Protein AF-F5XHL4-F1 (afdb_monomer_lite)

Fol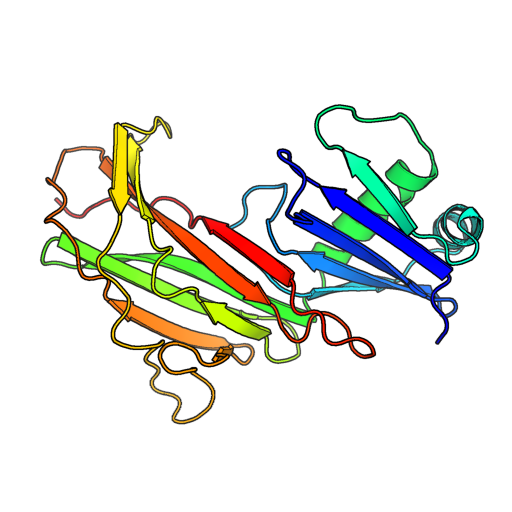dseek 3Di:
DDWLEKEFEAEPPGAATQKMWTADPVQKIKIFGQHDPVQFQKGAIFIDGHDPVLSVQSSVCVHPYHYDHPVDDDPDPNVVSRVVRNVRRVVADAWMWGWAWDADPQQWIKIKIAIAHNFWWKWAWDQQFKKKFKAFLVRHTPDMWGFPGDQFWWDFPDPDFTDTHPGIGIHTHGGMTMDTTHGDRDDQDPRIWMKMKTKTFGFCRDPVDGDGGMHIGIHDTGHHDD

Sequence (226 aa):
MAETGRVRWQSPPPTSIDEELVVYDDGSAYLIVRTARDRSPVIGTWRAGVDDADLAVLAGLMGQQRTVDLRHPELDPVLYAAERIAAAARDSPVATATFYASSLPDGEVALLAVGGGTGPADFQLDPDSVLVHLEQADGTEVGWHPMQRLETGFVSPEPQGLGGVGRPAEITPGAYGAIALAGPAIERGQGISVAVEVTGRLHDALPEQPSDEHFRVRTTAVPLPD

Secondary structure (DSSP, 8-state):
--EEEEEEEEPSSTT---EEEEEETTSEEEEEESS-TT--SEEEEEEEE--HHHHHHHHTTTT-EEEEETTS----HHHHHHHHHHHHHTTSEEEEEEEEEEE-TTS-EEEEEEEEESS-EEEEE-TT--EEEEEETTS-EEEEEEPPPP-S--B-SSSSS---TTS-EEE-TT-EEEEEEP-SPPP--TTEEEEEEEEEEE---BTTB---EEEEEEPPPEEPP-

Structure (mmCIF, N/CA/C/O backbone):
data_AF-F5XHL4-F1
#
_entry.id   AF-F5XHL4-F1
#
loop_
_atom_site.group_PDB
_atom_site.id
_atom_site.type_symbol
_atom_site.label_atom_id
_atom_site.label_alt_id
_atom_site.label_comp_id
_atom_site.label_asym_id
_atom_site.label_entity_id
_atom_site.label_seq_id
_atom_site.pdbx_PDB_ins_code
_atom_site.Cartn_x
_atom_site.Cartn_y
_atom_site.Cartn_z
_atom_site.occupancy
_atom_site.B_iso_or_equiv
_atom_site.auth_seq_id
_atom_site.auth_comp_id
_atom_site.auth_asym_id
_atom_site.auth_atom_id
_atom_site.pdbx_PDB_model_num
ATOM 1 N N . MET A 1 1 ? 4.797 -4.321 -25.360 1.00 82.06 1 MET A N 1
ATOM 2 C CA . MET A 1 1 ? 5.473 -3.913 -24.126 1.00 82.06 1 MET A CA 1
ATOM 3 C C . MET A 1 1 ? 6.148 -5.150 -23.570 1.00 82.06 1 MET A C 1
ATOM 5 O O . MET A 1 1 ? 5.459 -6.136 -23.323 1.00 82.06 1 MET A O 1
ATOM 9 N N . ALA A 1 2 ? 7.475 -5.150 -23.528 1.00 86.69 2 ALA A N 1
ATOM 10 C CA . ALA A 1 2 ? 8.287 -6.243 -23.005 1.00 86.69 2 ALA A CA 1
ATOM 11 C C . ALA A 1 2 ? 8.997 -5.787 -21.728 1.00 86.69 2 ALA A C 1
ATOM 13 O O . ALA A 1 2 ? 9.449 -4.647 -21.645 1.00 86.69 2 ALA A O 1
ATOM 14 N N . GLU A 1 3 ? 9.065 -6.665 -20.726 1.00 89.75 3 GLU A N 1
ATOM 15 C CA . GLU A 1 3 ? 9.773 -6.387 -19.474 1.00 89.75 3 GLU A CA 1
ATOM 16 C C . GLU A 1 3 ? 11.282 -6.286 -19.741 1.00 89.75 3 GLU A C 1
ATOM 18 O O . GLU A 1 3 ? 11.906 -7.214 -20.259 1.00 89.75 3 GLU A O 1
ATOM 23 N N . THR A 1 4 ? 11.857 -5.144 -19.378 1.00 88.00 4 THR A N 1
ATOM 24 C CA . THR A 1 4 ? 13.285 -4.829 -19.505 1.00 88.00 4 THR A CA 1
ATOM 25 C C . THR A 1 4 ? 14.049 -5.230 -18.245 1.00 88.00 4 THR A C 1
ATOM 27 O O . THR A 1 4 ? 15.189 -5.697 -18.324 1.00 88.00 4 THR A O 1
ATOM 30 N N . GLY A 1 5 ? 13.421 -5.092 -17.076 1.00 90.38 5 GLY A N 1
ATOM 31 C CA . GLY A 1 5 ? 14.012 -5.482 -15.803 1.00 90.38 5 GLY A CA 1
ATOM 32 C C . GLY A 1 5 ? 13.038 -5.382 -14.637 1.00 90.38 5 GLY A C 1
ATOM 33 O O . GLY A 1 5 ? 12.041 -4.658 -14.695 1.00 90.38 5 GLY A O 1
ATOM 34 N N . ARG A 1 6 ? 13.366 -6.102 -13.561 1.00 92.38 6 ARG A N 1
ATOM 35 C CA . ARG A 1 6 ? 12.568 -6.157 -12.334 1.00 92.38 6 ARG A CA 1
ATOM 36 C C . ARG A 1 6 ? 13.450 -6.095 -11.103 1.00 92.38 6 ARG A C 1
ATOM 38 O O . ARG A 1 6 ? 14.432 -6.831 -10.992 1.00 92.38 6 ARG A O 1
ATOM 45 N N . VAL A 1 7 ? 13.072 -5.246 -10.156 1.00 93.06 7 VAL A N 1
ATOM 46 C CA . VAL A 1 7 ? 13.742 -5.097 -8.862 1.00 93.06 7 VAL A CA 1
ATOM 47 C C . VAL A 1 7 ? 12.730 -5.335 -7.751 1.00 93.06 7 VAL A C 1
ATOM 49 O O . VAL A 1 7 ? 11.664 -4.731 -7.740 1.00 93.06 7 VAL A O 1
ATOM 52 N N . ARG A 1 8 ? 13.055 -6.228 -6.817 1.00 91.88 8 ARG A N 1
ATOM 53 C CA . ARG A 1 8 ? 12.231 -6.561 -5.652 1.00 91.88 8 ARG A CA 1
ATOM 54 C C . ARG A 1 8 ? 12.958 -6.177 -4.374 1.00 91.88 8 ARG A C 1
ATOM 56 O O . ARG A 1 8 ? 14.089 -6.617 -4.167 1.00 91.88 8 ARG A O 1
ATOM 63 N N . TRP A 1 9 ? 12.304 -5.415 -3.509 1.00 92.12 9 TRP A N 1
ATOM 64 C CA . TRP A 1 9 ? 12.796 -5.102 -2.170 1.00 92.12 9 TRP A CA 1
ATOM 65 C C . TRP A 1 9 ? 12.110 -5.995 -1.146 1.00 92.12 9 TRP A C 1
ATOM 67 O O . TRP A 1 9 ? 10.897 -6.197 -1.201 1.00 92.12 9 TRP A O 1
ATOM 77 N N . GLN A 1 10 ? 12.890 -6.527 -0.211 1.00 89.44 10 GLN A N 1
ATOM 78 C CA . GLN A 1 10 ? 12.408 -7.504 0.753 1.00 89.44 10 GLN A CA 1
ATOM 79 C C . GLN A 1 10 ? 12.909 -7.206 2.169 1.00 89.44 10 GLN A C 1
ATOM 81 O O . GLN A 1 10 ? 14.119 -7.112 2.407 1.00 89.44 10 GLN A O 1
ATOM 86 N N . SER A 1 11 ? 11.969 -7.151 3.118 1.00 83.56 11 SER A N 1
ATOM 87 C CA . SER A 1 11 ? 12.247 -7.221 4.550 1.00 83.56 11 SER A CA 1
ATOM 88 C C . SER A 1 11 ? 12.367 -8.681 5.026 1.00 83.56 11 SER A C 1
ATOM 90 O O . SER A 1 11 ? 11.626 -9.556 4.576 1.00 83.56 11 SER A O 1
ATOM 92 N N . PRO A 1 12 ? 13.278 -8.993 5.959 1.00 70.50 12 PRO A N 1
ATOM 93 C CA . PRO A 1 12 ? 13.406 -10.325 6.550 1.00 70.50 12 PRO A CA 1
ATOM 94 C C . PRO A 1 12 ? 12.477 -10.553 7.760 1.00 70.50 12 PRO A C 1
ATOM 96 O O . PRO A 1 12 ? 12.168 -9.596 8.472 1.00 70.50 12 PRO A O 1
ATOM 99 N N . PRO A 1 13 ? 12.138 -11.822 8.093 1.00 55.19 13 PRO A N 1
ATOM 100 C CA . PRO A 1 13 ? 12.547 -13.064 7.421 1.00 55.19 13 PRO A CA 1
ATOM 101 C C . PRO A 1 13 ? 11.800 -13.312 6.086 1.00 55.19 13 PRO A C 1
ATOM 103 O O . PRO A 1 13 ? 10.691 -12.825 5.891 1.00 55.19 13 PRO A O 1
ATOM 106 N N . PRO A 1 14 ? 12.410 -14.057 5.142 1.00 53.31 14 PRO A N 1
ATOM 107 C CA . PRO A 1 14 ? 12.428 -13.759 3.703 1.00 53.31 14 PRO A CA 1
ATOM 108 C C . PRO A 1 14 ? 11.202 -14.265 2.923 1.00 53.31 14 PRO A C 1
ATOM 110 O O . PRO A 1 14 ? 11.340 -14.883 1.868 1.00 53.31 14 PRO A O 1
ATOM 113 N N . THR A 1 15 ? 9.992 -14.019 3.417 1.00 58.72 15 THR A N 1
ATOM 114 C CA . THR A 1 15 ? 8.774 -14.559 2.781 1.00 58.72 15 THR A CA 1
ATOM 115 C C . THR A 1 15 ? 7.895 -13.524 2.088 1.00 58.72 15 THR A C 1
ATOM 117 O O . THR A 1 15 ? 7.108 -13.914 1.231 1.00 58.72 15 THR A O 1
ATOM 120 N N . SER A 1 16 ? 8.060 -12.230 2.374 1.00 75.25 16 SER A N 1
ATOM 121 C CA . SER A 1 16 ? 7.295 -11.160 1.725 1.00 75.25 16 SER A CA 1
ATOM 122 C C . SER A 1 16 ? 8.188 -10.262 0.874 1.00 75.25 16 SER A C 1
ATOM 124 O O . SER A 1 16 ? 9.309 -9.936 1.266 1.00 75.25 16 SER A O 1
ATOM 126 N N . ILE A 1 17 ? 7.690 -9.879 -0.300 1.00 87.62 17 ILE A N 1
ATOM 127 C CA . ILE A 1 17 ? 8.221 -8.767 -1.087 1.00 87.62 17 ILE A CA 1
ATOM 128 C C . ILE A 1 17 ? 7.501 -7.510 -0.608 1.00 87.62 17 ILE A C 1
ATOM 130 O O . ILE A 1 17 ? 6.275 -7.472 -0.610 1.00 87.62 17 ILE A O 1
ATOM 134 N N . ASP A 1 18 ? 8.251 -6.496 -0.195 1.00 91.50 18 ASP A N 1
ATOM 135 C CA . ASP A 1 18 ? 7.681 -5.244 0.307 1.00 91.50 18 ASP A CA 1
ATOM 136 C C . ASP A 1 18 ? 7.260 -4.352 -0.857 1.00 91.50 18 ASP A C 1
ATOM 138 O O . ASP A 1 18 ? 6.120 -3.897 -0.942 1.00 91.50 18 ASP A O 1
ATOM 142 N N . GLU A 1 19 ? 8.183 -4.151 -1.794 1.00 93.69 19 GLU A N 1
ATOM 143 C CA . GLU A 1 19 ? 7.984 -3.352 -2.995 1.00 93.69 19 GLU A CA 1
ATOM 144 C C . GLU A 1 19 ? 8.579 -4.078 -4.204 1.00 93.69 19 GLU A C 1
ATOM 146 O O . GLU A 1 19 ? 9.562 -4.816 -4.097 1.00 93.69 19 GLU A O 1
ATOM 151 N N . GLU A 1 20 ? 7.997 -3.859 -5.375 1.00 93.56 20 GLU A N 1
ATOM 152 C CA . GLU A 1 20 ? 8.492 -4.382 -6.644 1.00 93.56 20 GLU A CA 1
ATOM 153 C C . GLU A 1 20 ? 8.404 -3.304 -7.720 1.00 93.56 20 GLU A C 1
ATOM 155 O O . GLU A 1 20 ? 7.352 -2.708 -7.918 1.00 93.56 20 GLU A O 1
ATOM 160 N N . LEU A 1 21 ? 9.507 -3.067 -8.421 1.00 94.25 21 LEU A N 1
ATOM 161 C CA . LEU A 1 21 ? 9.574 -2.190 -9.579 1.00 94.25 21 LEU A CA 1
ATOM 162 C C . LEU A 1 21 ? 9.733 -3.048 -10.830 1.00 94.25 21 LEU A C 1
ATOM 164 O O . LEU A 1 21 ? 10.686 -3.824 -10.928 1.00 94.25 21 LEU A O 1
ATOM 168 N N . VAL A 1 22 ? 8.836 -2.867 -11.793 1.00 92.88 22 VAL A N 1
ATOM 169 C CA . VAL A 1 22 ? 8.914 -3.483 -13.121 1.00 92.88 22 VAL A CA 1
ATOM 170 C C . VAL A 1 22 ? 9.075 -2.383 -14.157 1.00 92.88 22 VAL A C 1
ATOM 172 O O . VAL A 1 22 ? 8.336 -1.401 -14.134 1.00 92.88 22 VAL A O 1
ATOM 175 N N . VAL A 1 23 ? 10.056 -2.527 -15.044 1.00 92.75 23 VAL A N 1
ATOM 176 C CA . VAL A 1 23 ? 10.365 -1.545 -16.091 1.00 92.75 23 VAL A CA 1
ATOM 177 C C . VAL A 1 23 ? 10.222 -2.185 -17.460 1.00 92.75 23 VAL A C 1
ATOM 179 O O . VAL A 1 23 ? 10.664 -3.315 -17.669 1.00 92.75 23 VAL A O 1
ATOM 182 N N . TYR A 1 24 ? 9.641 -1.442 -18.395 1.00 91.75 24 TYR A N 1
ATOM 183 C CA . TYR A 1 24 ? 9.312 -1.894 -19.739 1.00 91.75 24 TYR A CA 1
ATOM 184 C C . TYR A 1 24 ? 10.143 -1.199 -20.820 1.00 91.75 24 TYR A C 1
ATOM 186 O O . TYR A 1 24 ? 10.739 -0.142 -20.614 1.00 91.75 24 TYR A O 1
ATOM 194 N N . ASP A 1 25 ? 10.202 -1.826 -21.992 1.00 90.69 25 ASP A N 1
ATOM 195 C CA . ASP A 1 25 ? 10.942 -1.358 -23.171 1.00 90.69 25 ASP A CA 1
ATOM 196 C C . ASP A 1 25 ? 10.397 -0.060 -23.786 1.00 90.69 25 ASP A C 1
ATOM 198 O O . ASP A 1 25 ? 11.117 0.632 -24.503 1.00 90.69 25 ASP A O 1
ATOM 202 N N . ASP A 1 26 ? 9.150 0.294 -23.483 1.00 91.31 26 ASP A N 1
ATOM 203 C CA . ASP A 1 26 ? 8.503 1.532 -23.921 1.00 91.31 26 ASP A CA 1
ATOM 204 C C . ASP A 1 26 ? 8.794 2.742 -23.012 1.00 91.31 26 ASP A C 1
ATOM 206 O O . ASP A 1 26 ? 8.230 3.819 -23.218 1.00 91.31 26 ASP A O 1
ATOM 210 N N . GLY A 1 27 ? 9.666 2.573 -22.011 1.00 92.31 27 GLY A N 1
ATOM 211 C CA . GLY A 1 27 ? 10.032 3.614 -21.052 1.00 92.31 27 GLY A CA 1
ATOM 212 C C . GLY A 1 27 ? 9.023 3.797 -19.919 1.00 92.31 27 GLY A C 1
ATOM 213 O O . GLY A 1 27 ? 9.138 4.753 -19.153 1.00 92.31 27 GLY A O 1
ATOM 214 N N . SER A 1 28 ? 8.029 2.918 -19.780 1.00 93.94 28 SER A N 1
ATOM 215 C CA . SER A 1 28 ? 7.157 2.903 -18.608 1.00 93.94 28 SER A CA 1
ATOM 216 C C . SER A 1 28 ? 7.721 2.040 -17.479 1.00 93.94 28 SER A C 1
ATOM 218 O O . SER A 1 28 ? 8.423 1.053 -17.700 1.00 93.94 28 SER A O 1
ATOM 220 N N . ALA A 1 29 ? 7.401 2.416 -16.243 1.00 94.50 29 ALA A N 1
ATOM 221 C CA . ALA A 1 29 ? 7.690 1.625 -15.059 1.00 94.50 29 ALA A CA 1
ATOM 222 C C . ALA A 1 29 ? 6.499 1.600 -14.108 1.00 94.50 29 ALA A C 1
ATOM 224 O O . ALA A 1 29 ? 5.759 2.581 -14.003 1.00 94.50 29 ALA A O 1
ATOM 225 N N . TYR A 1 30 ? 6.354 0.490 -13.393 1.00 94.75 30 TYR A N 1
ATOM 226 C CA . TYR A 1 30 ? 5.313 0.275 -12.401 1.00 94.75 30 TYR A CA 1
ATOM 227 C C . TYR A 1 30 ? 5.946 -0.101 -11.069 1.00 94.75 30 TYR A C 1
ATOM 229 O O . TYR A 1 30 ? 6.736 -1.042 -10.999 1.00 94.75 30 TYR A O 1
ATOM 237 N N . LEU A 1 31 ? 5.599 0.647 -10.025 1.00 95.44 31 LEU A N 1
ATOM 238 C CA . LEU A 1 31 ? 5.963 0.347 -8.647 1.00 95.44 31 LEU A CA 1
ATOM 239 C C . LEU A 1 31 ? 4.753 -0.266 -7.950 1.00 95.44 31 LEU A C 1
ATOM 241 O O . LEU A 1 31 ? 3.699 0.358 -7.876 1.00 95.44 31 LEU A O 1
ATOM 245 N N . ILE A 1 32 ? 4.933 -1.457 -7.405 1.00 94.50 32 ILE A N 1
ATOM 246 C CA . ILE A 1 32 ? 3.948 -2.188 -6.621 1.00 94.50 32 ILE A CA 1
ATOM 247 C C . ILE A 1 32 ? 4.388 -2.115 -5.167 1.00 94.50 32 ILE A C 1
ATOM 249 O O . ILE A 1 32 ? 5.514 -2.501 -4.849 1.00 94.50 32 ILE A O 1
ATOM 253 N N . VAL A 1 33 ? 3.508 -1.658 -4.285 1.00 94.75 33 VAL A N 1
ATOM 254 C CA . VAL A 1 33 ? 3.759 -1.552 -2.846 1.00 94.75 33 VAL A CA 1
ATOM 255 C C . VAL A 1 33 ? 2.812 -2.486 -2.107 1.00 94.75 33 VAL A C 1
ATOM 257 O O . VAL A 1 33 ? 1.593 -2.347 -2.178 1.00 94.75 33 VAL A O 1
ATOM 260 N N . ARG A 1 34 ? 3.394 -3.446 -1.392 1.00 93.38 34 ARG A N 1
ATOM 261 C CA . ARG A 1 34 ? 2.710 -4.427 -0.534 1.00 93.38 34 ARG A CA 1
ATOM 262 C C . ARG A 1 34 ? 2.987 -4.132 0.942 1.00 93.38 34 ARG A C 1
ATOM 264 O O . ARG A 1 34 ? 2.117 -4.296 1.789 1.00 93.38 34 ARG A O 1
ATOM 271 N N . THR A 1 35 ? 4.185 -3.636 1.227 1.00 93.38 35 THR A N 1
ATOM 272 C CA . THR A 1 35 ? 4.574 -3.056 2.510 1.00 93.38 35 THR A CA 1
ATOM 273 C C . THR A 1 35 ? 5.375 -1.799 2.202 1.00 93.38 35 THR A C 1
ATOM 275 O O . THR A 1 35 ? 6.481 -1.886 1.671 1.00 93.38 35 THR A O 1
ATOM 278 N N . ALA A 1 36 ? 4.829 -0.621 2.495 1.00 91.88 36 ALA A N 1
ATOM 279 C CA . ALA A 1 36 ? 5.513 0.626 2.173 1.00 91.88 36 ALA A CA 1
ATOM 280 C C . ALA A 1 36 ? 6.795 0.779 3.004 1.00 91.88 36 ALA A C 1
ATOM 282 O O . ALA A 1 36 ? 6.758 0.770 4.240 1.00 91.88 36 ALA A O 1
ATOM 283 N N . ARG A 1 37 ? 7.944 0.953 2.339 1.00 90.69 37 ARG A N 1
ATOM 284 C CA . ARG A 1 37 ? 9.245 1.072 3.029 1.00 90.69 37 ARG A CA 1
ATOM 285 C C . ARG A 1 37 ? 9.372 2.354 3.856 1.00 90.69 37 ARG A C 1
ATOM 287 O O . ARG A 1 37 ? 10.148 2.403 4.809 1.00 90.69 37 ARG A O 1
ATOM 294 N N . ASP A 1 38 ? 8.593 3.376 3.518 1.00 90.12 38 ASP A N 1
ATOM 295 C CA . ASP A 1 38 ? 8.471 4.630 4.270 1.00 90.12 38 ASP A CA 1
ATOM 296 C C . ASP A 1 38 ? 7.438 4.564 5.411 1.00 90.12 38 ASP A C 1
ATOM 298 O O . ASP A 1 38 ? 7.251 5.547 6.128 1.00 90.12 38 ASP A O 1
ATOM 302 N N . ARG A 1 39 ? 6.811 3.394 5.618 1.00 89.62 39 ARG A N 1
ATOM 303 C CA . ARG A 1 39 ? 5.747 3.132 6.601 1.00 89.62 39 ARG A CA 1
ATOM 304 C C . ARG A 1 39 ? 4.460 3.924 6.367 1.00 89.62 39 ARG A C 1
ATOM 306 O O . ARG A 1 39 ? 3.646 4.042 7.283 1.00 89.62 39 ARG A O 1
ATOM 313 N N . SER A 1 40 ? 4.261 4.471 5.171 1.00 94.12 40 SER A N 1
ATOM 314 C CA . SER A 1 40 ? 2.962 5.020 4.801 1.00 94.12 40 SER A CA 1
ATOM 315 C C . SER A 1 40 ? 1.901 3.905 4.788 1.00 94.12 40 SER A C 1
ATOM 317 O O . SER A 1 40 ? 2.199 2.757 4.447 1.00 94.12 40 SER A O 1
ATOM 319 N N . PRO A 1 41 ? 0.651 4.196 5.185 1.00 96.38 41 PRO A N 1
ATOM 320 C CA . PRO A 1 41 ? -0.372 3.171 5.339 1.00 96.38 41 PRO A CA 1
ATOM 321 C C . PRO A 1 41 ? -1.058 2.867 4.002 1.00 96.38 41 PRO A C 1
ATOM 323 O O . PRO A 1 41 ? -2.280 2.925 3.900 1.00 96.38 41 PRO A O 1
ATOM 326 N N . VAL A 1 42 ? -0.281 2.609 2.952 1.00 96.25 42 VAL A N 1
ATOM 327 C CA . VAL A 1 42 ? -0.779 2.482 1.580 1.00 96.25 42 VAL A CA 1
ATOM 328 C C . VAL A 1 42 ? -0.234 1.231 0.904 1.00 96.25 42 VAL A C 1
ATOM 330 O O . VAL A 1 42 ? 0.923 0.855 1.091 1.00 96.25 42 VAL A O 1
ATOM 333 N N . ILE A 1 43 ? -1.083 0.603 0.096 1.00 95.44 43 ILE A N 1
ATOM 334 C CA . ILE A 1 43 ? -0.717 -0.484 -0.814 1.00 95.44 43 ILE A CA 1
ATOM 335 C C . ILE A 1 43 ? -1.193 -0.154 -2.229 1.00 95.44 43 ILE A C 1
ATOM 337 O O . ILE A 1 43 ? -2.059 0.706 -2.416 1.00 95.44 43 ILE A O 1
ATOM 341 N N . GLY A 1 44 ? -0.680 -0.886 -3.211 1.00 94.69 44 GLY A N 1
ATOM 342 C CA . GLY A 1 44 ? -1.189 -0.873 -4.579 1.00 94.69 44 GLY A CA 1
ATOM 343 C C . GLY A 1 44 ? -0.110 -0.587 -5.610 1.00 94.69 44 GLY A C 1
ATOM 344 O O . GLY A 1 44 ? 1.034 -1.010 -5.444 1.00 94.69 44 GLY A O 1
ATOM 345 N N . THR A 1 45 ? -0.478 0.130 -6.667 1.00 95.25 45 THR A N 1
ATOM 346 C CA . THR A 1 45 ? 0.367 0.330 -7.848 1.00 95.25 45 THR A CA 1
ATOM 347 C C . THR A 1 45 ? 0.474 1.798 -8.233 1.00 95.25 45 THR A C 1
ATOM 349 O O . THR A 1 45 ? -0.514 2.535 -8.270 1.00 95.25 45 THR A O 1
ATOM 352 N N . TRP A 1 46 ? 1.684 2.192 -8.609 1.00 95.94 46 TRP A N 1
ATOM 353 C CA . TRP A 1 46 ? 2.064 3.502 -9.121 1.00 95.94 46 TRP A CA 1
ATOM 354 C C . TRP A 1 46 ? 2.782 3.364 -10.457 1.00 95.94 46 TRP A C 1
ATOM 356 O O . TRP A 1 46 ? 3.345 2.311 -10.756 1.00 95.94 46 TRP A O 1
ATOM 366 N N . ARG A 1 47 ? 2.802 4.438 -11.248 1.00 95.62 47 ARG A N 1
ATOM 367 C CA . ARG A 1 47 ? 3.455 4.463 -12.561 1.00 95.62 47 ARG A CA 1
ATOM 368 C C . ARG A 1 47 ? 4.450 5.608 -12.667 1.00 95.62 47 ARG A C 1
ATOM 370 O O . ARG A 1 47 ? 4.170 6.709 -12.225 1.00 95.62 47 ARG A O 1
ATOM 377 N N . ALA A 1 48 ? 5.565 5.377 -13.345 1.00 95.94 48 ALA A N 1
ATOM 378 C CA . ALA A 1 48 ? 6.494 6.421 -13.761 1.00 95.94 48 ALA A CA 1
ATOM 379 C C . ALA A 1 48 ? 6.841 6.293 -15.248 1.00 95.94 48 ALA A C 1
ATOM 381 O O . ALA A 1 48 ? 6.709 5.225 -15.851 1.00 95.94 48 ALA A O 1
ATOM 382 N N . GLY A 1 49 ? 7.309 7.400 -15.823 1.00 95.12 49 GLY A N 1
ATOM 383 C CA . GLY A 1 49 ? 8.170 7.357 -17.000 1.00 95.12 49 GLY A CA 1
ATOM 384 C C . GLY A 1 49 ? 9.626 7.185 -16.567 1.00 95.12 49 GLY A C 1
ATOM 385 O O . GLY A 1 49 ? 10.026 7.702 -15.524 1.00 95.12 49 GLY A O 1
ATOM 386 N N . VAL A 1 50 ? 10.405 6.469 -17.367 1.00 93.88 50 VAL A N 1
ATOM 387 C CA . VAL A 1 50 ? 11.832 6.223 -17.156 1.00 93.88 50 VAL A CA 1
ATOM 388 C C . VAL A 1 50 ? 12.613 6.982 -18.219 1.00 93.88 50 VAL A C 1
ATOM 390 O O . VAL A 1 50 ? 12.258 6.941 -19.396 1.00 93.88 50 VAL A O 1
ATOM 393 N N . ASP A 1 51 ? 13.657 7.700 -17.808 1.00 93.00 51 ASP A N 1
ATOM 394 C CA . ASP A 1 51 ? 14.546 8.368 -18.756 1.00 93.00 51 ASP A CA 1
ATOM 395 C C . ASP A 1 51 ? 15.492 7.367 -19.448 1.00 93.00 51 ASP A C 1
ATOM 397 O O . ASP A 1 51 ? 15.721 6.256 -18.967 1.00 93.00 51 ASP A O 1
ATOM 401 N N . ASP A 1 52 ? 16.062 7.757 -20.591 1.00 90.12 52 ASP A N 1
ATOM 402 C CA . ASP A 1 52 ? 16.924 6.872 -21.388 1.00 90.12 52 ASP A CA 1
ATOM 403 C C . ASP A 1 52 ? 18.161 6.377 -20.612 1.00 90.12 52 ASP A C 1
ATOM 405 O O . ASP A 1 52 ? 18.677 5.290 -20.886 1.00 90.12 52 ASP A O 1
ATOM 409 N N . ALA A 1 53 ? 18.656 7.164 -19.649 1.00 89.88 53 ALA A N 1
ATOM 410 C CA . ALA A 1 53 ? 19.846 6.825 -18.878 1.00 89.88 53 ALA A CA 1
ATOM 411 C C . ALA A 1 53 ? 19.552 5.714 -17.861 1.00 89.88 53 ALA A C 1
ATOM 413 O O . ALA A 1 53 ? 20.283 4.722 -17.805 1.00 89.88 53 ALA A O 1
ATOM 414 N N . ASP A 1 54 ? 18.470 5.846 -17.096 1.00 90.75 54 ASP A N 1
ATOM 415 C CA . ASP A 1 54 ? 18.015 4.832 -16.150 1.00 90.75 54 ASP A CA 1
ATOM 416 C C . ASP A 1 54 ? 17.519 3.576 -16.880 1.00 90.75 54 ASP A C 1
ATOM 418 O O . ASP A 1 54 ? 17.804 2.456 -16.446 1.00 90.75 54 ASP A O 1
ATOM 422 N N . LEU A 1 55 ? 16.847 3.739 -18.027 1.00 88.75 55 LEU A N 1
ATOM 423 C CA . LEU A 1 55 ? 16.412 2.617 -18.856 1.00 88.75 55 LEU A CA 1
ATOM 424 C C . LEU A 1 55 ? 17.612 1.803 -19.356 1.00 88.75 55 LEU A C 1
ATOM 426 O O . LEU A 1 55 ? 17.575 0.577 -19.301 1.00 88.75 55 LEU A O 1
ATOM 430 N N . ALA A 1 56 ? 18.701 2.453 -19.780 1.00 87.56 56 ALA A N 1
ATOM 431 C CA . ALA A 1 56 ? 19.921 1.763 -20.197 1.00 87.56 56 ALA A CA 1
ATOM 432 C C . ALA A 1 56 ? 20.597 0.999 -19.043 1.00 87.56 56 ALA A C 1
ATOM 434 O O . ALA A 1 56 ? 21.095 -0.110 -19.251 1.00 87.56 56 ALA A O 1
ATOM 435 N N . VAL A 1 57 ? 20.596 1.559 -17.826 1.00 88.62 57 VAL A N 1
ATOM 436 C CA . VAL A 1 57 ? 21.116 0.880 -16.625 1.00 88.62 57 VAL A CA 1
ATOM 437 C C . VAL A 1 57 ? 20.289 -0.368 -16.313 1.00 88.62 57 VAL A C 1
ATOM 439 O O . VAL A 1 57 ? 20.852 -1.441 -16.093 1.00 88.62 57 VAL A O 1
ATOM 442 N N . LEU A 1 58 ? 18.959 -0.251 -16.333 1.00 84.38 58 LEU A N 1
ATOM 443 C CA . LEU A 1 58 ? 18.052 -1.354 -16.010 1.00 84.38 58 LEU A CA 1
ATOM 444 C C . LEU A 1 58 ? 17.941 -2.395 -17.125 1.00 84.38 58 LEU A C 1
ATOM 446 O O . LEU A 1 58 ? 17.790 -3.576 -16.825 1.00 84.38 58 LEU A O 1
ATOM 450 N N . ALA A 1 59 ? 18.120 -2.012 -18.390 1.00 80.50 59 ALA A N 1
ATOM 451 C CA . ALA A 1 59 ? 18.258 -2.946 -19.508 1.00 80.50 59 ALA A CA 1
ATOM 452 C C . ALA A 1 59 ? 19.468 -3.876 -19.358 1.00 80.50 59 ALA A C 1
ATOM 454 O O . ALA A 1 59 ? 19.465 -4.980 -19.905 1.00 80.50 59 ALA A O 1
ATOM 455 N N . GLY A 1 60 ? 20.467 -3.485 -18.557 1.00 78.94 60 GLY A N 1
ATOM 456 C CA . GLY A 1 60 ? 21.557 -4.363 -18.137 1.00 78.94 60 GLY A CA 1
ATOM 457 C C . GLY A 1 60 ? 21.094 -5.611 -17.374 1.00 78.94 60 GLY A C 1
ATOM 458 O O . GLY A 1 60 ? 21.828 -6.596 -17.343 1.00 78.94 60 GLY A O 1
ATOM 459 N N . LEU A 1 61 ? 19.876 -5.614 -16.814 1.00 81.06 61 LEU A N 1
ATOM 460 C CA . LEU A 1 61 ? 19.261 -6.808 -16.231 1.00 81.06 61 LEU A CA 1
ATOM 461 C C . LEU A 1 61 ? 18.796 -7.807 -17.299 1.00 81.06 61 LEU A C 1
ATOM 463 O O . LEU A 1 61 ? 18.613 -8.971 -16.974 1.00 81.06 61 LEU A O 1
ATOM 467 N N . MET A 1 62 ? 18.624 -7.408 -18.564 1.00 76.75 62 MET A N 1
ATOM 468 C CA . MET A 1 62 ? 18.209 -8.292 -19.665 1.00 76.75 62 MET A CA 1
ATOM 469 C C . MET A 1 62 ? 16.946 -9.124 -19.350 1.00 76.75 62 MET A C 1
ATOM 471 O O . MET A 1 62 ? 16.892 -10.317 -19.655 1.00 76.75 62 MET A O 1
ATOM 475 N N . GLY A 1 63 ? 15.950 -8.521 -18.692 1.00 71.31 63 GLY A N 1
ATOM 476 C CA . GLY A 1 63 ? 14.741 -9.219 -18.235 1.00 71.31 63 GLY A CA 1
ATOM 477 C C . GLY A 1 63 ? 14.947 -10.129 -17.015 1.00 71.31 63 GLY A C 1
ATOM 478 O O . GLY A 1 63 ? 14.075 -10.930 -16.689 1.00 71.31 63 GLY A O 1
ATOM 479 N N . GLN A 1 64 ? 16.096 -10.049 -16.337 1.00 80.06 64 GLN A N 1
ATOM 480 C CA . GLN A 1 64 ? 16.331 -10.741 -15.071 1.00 80.06 64 GLN A CA 1
ATOM 481 C C . GLN A 1 64 ? 15.704 -9.988 -13.894 1.00 80.06 64 GLN A C 1
ATOM 483 O O . GLN A 1 64 ? 15.624 -8.757 -13.866 1.00 80.06 64 GLN A O 1
ATOM 488 N N . GLN A 1 65 ? 15.322 -10.760 -12.878 1.00 85.88 65 GLN A N 1
ATOM 489 C CA . GLN A 1 65 ? 14.875 -10.253 -11.588 1.00 85.88 65 GLN A CA 1
ATOM 490 C C . GLN A 1 65 ? 16.068 -10.058 -10.650 1.00 85.88 65 GLN A C 1
ATOM 492 O O . GLN A 1 65 ? 16.832 -10.993 -10.399 1.00 85.88 65 GLN A O 1
ATOM 497 N N . ARG A 1 66 ? 16.162 -8.876 -10.039 1.00 88.38 66 ARG A N 1
ATOM 498 C CA . ARG A 1 66 ? 17.053 -8.603 -8.909 1.00 88.38 66 ARG A CA 1
ATOM 499 C C . ARG A 1 66 ? 16.258 -8.523 -7.611 1.00 88.38 66 ARG A C 1
ATOM 501 O O . ARG A 1 66 ? 15.240 -7.845 -7.555 1.00 88.38 66 ARG A O 1
ATOM 508 N N . THR A 1 67 ? 16.733 -9.190 -6.561 1.00 88.75 67 THR A N 1
ATOM 509 C CA . THR A 1 67 ? 16.135 -9.117 -5.215 1.00 88.75 67 THR A CA 1
ATOM 510 C C . THR A 1 67 ? 17.121 -8.465 -4.254 1.00 88.75 67 THR A C 1
ATOM 512 O O . THR A 1 67 ? 18.297 -8.822 -4.253 1.00 88.75 67 THR A O 1
ATOM 515 N N . VAL A 1 68 ? 16.649 -7.504 -3.467 1.00 87.75 68 VAL A N 1
ATOM 516 C CA . VAL A 1 68 ? 17.441 -6.687 -2.542 1.00 87.75 68 VAL A CA 1
ATOM 517 C C . VAL A 1 68 ? 17.014 -7.008 -1.108 1.00 87.75 68 VAL A C 1
ATOM 519 O O . VAL A 1 68 ? 15.863 -6.767 -0.743 1.00 87.75 68 VAL A O 1
ATOM 522 N N . ASP A 1 69 ? 17.938 -7.533 -0.292 1.00 86.12 69 ASP A N 1
ATOM 523 C CA . ASP A 1 69 ? 17.743 -7.671 1.163 1.00 86.12 69 ASP A CA 1
ATOM 524 C C . ASP A 1 69 ? 17.982 -6.308 1.823 1.00 86.12 69 ASP A C 1
ATOM 526 O O . ASP A 1 69 ? 19.107 -5.802 1.846 1.00 86.12 69 ASP A O 1
ATOM 530 N N . LEU A 1 70 ? 16.928 -5.721 2.394 1.00 83.06 70 LEU A N 1
ATOM 531 C CA . LEU A 1 70 ? 16.982 -4.390 3.003 1.00 83.06 70 LEU A CA 1
ATOM 532 C C . LEU A 1 70 ? 17.914 -4.295 4.229 1.00 83.06 70 LEU A C 1
ATOM 534 O O . LEU A 1 70 ? 18.267 -3.188 4.631 1.00 83.06 70 LEU A O 1
ATOM 538 N N . ARG A 1 71 ? 18.366 -5.414 4.818 1.00 79.62 71 ARG A N 1
ATOM 539 C CA . ARG A 1 71 ? 19.393 -5.393 5.884 1.00 79.62 71 ARG A CA 1
ATOM 540 C C . ARG A 1 71 ? 20.812 -5.190 5.369 1.00 79.62 71 ARG A C 1
ATOM 542 O O . ARG A 1 71 ? 21.684 -4.806 6.147 1.00 79.62 71 ARG A O 1
ATOM 549 N N . HIS A 1 72 ? 21.059 -5.500 4.103 1.00 77.00 72 HIS A N 1
ATOM 550 C CA . HIS A 1 72 ? 22.392 -5.500 3.512 1.00 77.00 72 HIS A CA 1
ATOM 551 C C . HIS A 1 72 ? 22.387 -4.624 2.255 1.00 77.00 72 HIS A C 1
ATOM 553 O O . HIS A 1 72 ? 22.481 -5.149 1.147 1.00 77.00 72 HIS A O 1
ATOM 559 N N . PRO A 1 73 ? 22.244 -3.292 2.400 1.00 68.50 73 PRO A N 1
ATOM 560 C CA . PRO A 1 73 ? 22.192 -2.401 1.252 1.00 68.50 73 PRO A CA 1
ATOM 561 C C . PRO A 1 73 ? 23.521 -2.446 0.489 1.00 68.50 73 PRO A C 1
ATOM 563 O O . PRO A 1 73 ? 24.582 -2.120 1.026 1.00 68.50 73 PRO A O 1
ATOM 566 N N . GLU A 1 74 ? 23.457 -2.855 -0.774 1.00 73.50 74 GLU A N 1
ATOM 567 C CA . GLU A 1 74 ? 24.595 -2.856 -1.689 1.00 73.50 74 GLU A CA 1
ATOM 568 C C . GLU A 1 74 ? 24.687 -1.511 -2.418 1.00 73.50 74 GLU A C 1
ATOM 570 O O . GLU A 1 74 ? 23.680 -0.947 -2.848 1.00 73.50 74 GLU A O 1
ATOM 575 N N . LEU A 1 75 ? 25.905 -0.996 -2.597 1.00 73.12 75 LEU A N 1
ATOM 576 C CA . LEU A 1 75 ? 26.139 0.141 -3.487 1.00 73.12 75 LEU A CA 1
ATOM 577 C C . LEU A 1 75 ? 26.129 -0.357 -4.931 1.00 73.12 75 LEU A C 1
ATOM 579 O O . LEU A 1 75 ? 27.149 -0.822 -5.438 1.00 73.12 75 LEU A O 1
ATOM 583 N N . ASP A 1 76 ? 24.971 -0.255 -5.578 1.00 82.88 76 ASP A N 1
ATOM 584 C CA . ASP A 1 76 ? 24.775 -0.717 -6.947 1.00 82.88 76 ASP A CA 1
ATOM 585 C C . ASP A 1 76 ? 24.095 0.355 -7.824 1.00 82.88 76 ASP A C 1
ATOM 587 O O . ASP A 1 76 ? 23.036 0.867 -7.444 1.00 82.88 76 ASP A O 1
ATOM 591 N N . PRO A 1 77 ? 24.653 0.696 -9.003 1.00 84.38 77 PRO A N 1
ATOM 592 C CA . PRO A 1 77 ? 24.025 1.622 -9.948 1.00 84.38 77 PRO A CA 1
ATOM 593 C C . PRO A 1 77 ? 22.591 1.242 -10.351 1.00 84.38 77 PRO A C 1
ATOM 595 O O . PRO A 1 77 ? 21.750 2.127 -10.496 1.00 84.38 77 PRO A O 1
ATOM 598 N N . VAL A 1 78 ? 22.294 -0.057 -10.484 1.00 88.00 78 VAL A N 1
ATOM 599 C CA . VAL A 1 78 ? 20.946 -0.584 -10.761 1.00 88.00 78 VAL A CA 1
ATOM 600 C C . VAL A 1 78 ? 19.998 -0.232 -9.625 1.00 88.00 78 VAL A C 1
ATOM 602 O O . VAL A 1 78 ? 18.880 0.214 -9.874 1.00 88.00 78 VAL A O 1
ATOM 605 N N . LEU A 1 79 ? 20.444 -0.396 -8.376 1.00 88.38 79 LEU A N 1
ATOM 606 C CA . LEU A 1 79 ? 19.628 -0.070 -7.211 1.00 88.38 79 LEU A CA 1
ATOM 607 C C . LEU A 1 79 ? 19.390 1.438 -7.114 1.00 88.38 79 LEU A C 1
ATOM 609 O O . LEU A 1 79 ? 18.268 1.858 -6.868 1.00 88.38 79 LEU A O 1
ATOM 613 N N . TYR A 1 80 ? 20.410 2.257 -7.374 1.00 90.19 80 TYR A N 1
ATOM 614 C CA . TYR A 1 80 ? 20.257 3.712 -7.362 1.00 90.19 80 TYR A CA 1
ATOM 615 C C . TYR A 1 80 ? 19.239 4.205 -8.404 1.00 90.19 80 TYR A C 1
ATOM 617 O O . TYR A 1 80 ? 18.387 5.035 -8.083 1.00 90.19 80 TYR A O 1
ATOM 625 N N . ALA A 1 81 ? 19.295 3.672 -9.630 1.00 92.56 81 ALA A N 1
ATOM 626 C CA . ALA A 1 81 ? 18.310 3.968 -10.670 1.00 92.56 81 ALA A CA 1
ATOM 627 C C . ALA A 1 81 ? 16.903 3.495 -10.260 1.00 92.56 81 ALA A C 1
ATOM 629 O O . ALA A 1 81 ? 15.945 4.262 -10.332 1.00 92.56 81 ALA A O 1
ATOM 630 N N . ALA A 1 82 ? 16.783 2.266 -9.748 1.00 93.44 82 ALA A N 1
ATOM 631 C CA . ALA A 1 82 ? 15.508 1.715 -9.295 1.00 93.44 82 ALA A CA 1
ATOM 632 C C . ALA A 1 82 ? 14.872 2.542 -8.164 1.00 93.44 82 ALA A C 1
ATOM 634 O O . ALA A 1 82 ? 13.677 2.816 -8.211 1.00 93.44 82 ALA A O 1
ATOM 635 N N . GLU A 1 83 ? 15.655 2.995 -7.180 1.00 93.38 83 GLU A N 1
ATOM 636 C CA . GLU A 1 83 ? 15.166 3.859 -6.096 1.00 93.38 83 GLU A CA 1
ATOM 637 C C . GLU A 1 83 ? 14.676 5.216 -6.612 1.00 93.38 83 GLU A C 1
ATOM 639 O O . GLU A 1 83 ? 13.640 5.711 -6.170 1.00 93.38 83 GLU A O 1
ATOM 644 N N . ARG A 1 84 ? 15.387 5.811 -7.578 1.00 93.75 84 ARG A N 1
ATOM 645 C CA . ARG A 1 84 ? 14.976 7.063 -8.231 1.00 93.75 84 ARG A CA 1
ATOM 646 C C . ARG A 1 84 ? 13.635 6.920 -8.945 1.00 93.75 84 ARG A C 1
ATOM 648 O O . ARG A 1 84 ? 12.751 7.750 -8.744 1.00 93.75 84 ARG A O 1
ATOM 655 N N . ILE A 1 85 ? 13.480 5.872 -9.753 1.00 95.38 85 ILE A N 1
ATOM 656 C CA . ILE A 1 85 ? 12.233 5.607 -10.480 1.00 95.38 85 ILE A CA 1
ATOM 657 C C . ILE A 1 85 ? 11.106 5.298 -9.496 1.00 95.38 85 ILE A C 1
ATOM 659 O O . ILE A 1 85 ? 10.012 5.833 -9.645 1.00 95.38 85 ILE A O 1
ATOM 663 N N . ALA A 1 86 ? 11.362 4.480 -8.471 1.00 94.94 86 ALA A N 1
ATOM 664 C CA . ALA A 1 86 ? 10.375 4.170 -7.442 1.00 94.94 86 ALA A CA 1
ATOM 665 C C . ALA A 1 86 ? 9.916 5.439 -6.706 1.00 94.94 86 ALA A C 1
ATOM 667 O O . ALA A 1 86 ? 8.721 5.634 -6.504 1.00 94.94 86 ALA A O 1
ATOM 668 N N . ALA A 1 87 ? 10.840 6.338 -6.355 1.00 94.75 87 ALA A N 1
ATOM 669 C CA . ALA A 1 87 ? 10.497 7.626 -5.761 1.00 94.75 87 ALA A CA 1
ATOM 670 C C . ALA A 1 87 ? 9.628 8.479 -6.697 1.00 94.75 87 ALA A C 1
ATOM 672 O O . ALA A 1 87 ? 8.611 8.998 -6.251 1.00 94.75 87 ALA A O 1
ATOM 673 N N . ALA A 1 88 ? 9.976 8.566 -7.985 1.00 94.81 88 ALA A N 1
ATOM 674 C CA . ALA A 1 88 ? 9.191 9.306 -8.974 1.00 94.81 88 ALA A CA 1
ATOM 675 C C . ALA A 1 88 ? 7.802 8.688 -9.221 1.00 94.81 88 ALA A C 1
ATOM 677 O O . ALA A 1 88 ? 6.826 9.409 -9.413 1.00 94.81 88 ALA A O 1
ATOM 678 N N . ALA A 1 89 ? 7.688 7.357 -9.191 1.00 95.50 89 ALA A N 1
ATOM 679 C CA . ALA A 1 89 ? 6.418 6.664 -9.389 1.00 95.50 89 ALA A CA 1
ATOM 680 C C . ALA A 1 89 ? 5.390 7.048 -8.321 1.00 95.50 89 ALA A C 1
ATOM 682 O O . ALA A 1 89 ? 4.212 7.194 -8.644 1.00 95.50 89 ALA A O 1
ATOM 683 N N . ARG A 1 90 ? 5.821 7.279 -7.070 1.00 94.44 90 ARG A N 1
ATOM 684 C CA . ARG A 1 90 ? 4.924 7.609 -5.947 1.00 94.44 90 ARG A CA 1
ATOM 685 C C . ARG A 1 90 ? 4.039 8.842 -6.193 1.00 94.44 90 ARG A C 1
ATOM 687 O O . ARG A 1 90 ? 2.963 8.922 -5.606 1.00 94.44 90 ARG A O 1
ATOM 694 N N . ASP A 1 91 ? 4.418 9.730 -7.112 1.00 94.81 91 ASP A N 1
ATOM 695 C CA . ASP A 1 91 ? 3.632 10.912 -7.496 1.00 94.81 91 ASP A CA 1
ATOM 696 C C . ASP A 1 91 ? 2.486 10.612 -8.486 1.00 94.81 91 ASP A C 1
ATOM 698 O O . ASP A 1 91 ? 1.709 11.498 -8.841 1.00 94.81 91 ASP A O 1
ATOM 702 N N . SER A 1 92 ? 2.375 9.377 -8.977 1.00 96.38 92 SER A N 1
ATOM 703 C CA . SER A 1 92 ? 1.429 8.976 -10.027 1.00 96.38 92 SER A CA 1
ATOM 704 C C . SER A 1 92 ? 0.735 7.648 -9.683 1.00 96.38 92 SER A C 1
ATOM 706 O O . SER A 1 92 ? 1.045 6.602 -10.265 1.00 96.38 92 SER A O 1
ATOM 708 N N . PRO A 1 93 ? -0.209 7.665 -8.719 1.00 95.25 93 PRO A N 1
ATOM 709 C CA . PRO A 1 93 ? -0.951 6.475 -8.306 1.00 95.25 93 PRO A CA 1
ATOM 710 C C . PRO A 1 93 ? -1.845 5.941 -9.433 1.00 95.25 93 PRO A C 1
ATOM 712 O O . PRO A 1 93 ? -2.592 6.686 -10.073 1.00 95.25 93 PRO A O 1
ATOM 715 N N . VAL A 1 94 ? -1.795 4.627 -9.655 1.00 94.31 94 VAL A N 1
ATOM 716 C CA . VAL A 1 94 ? -2.640 3.917 -10.627 1.00 94.31 94 VAL A CA 1
ATOM 717 C C . VAL A 1 94 ? -3.837 3.301 -9.921 1.00 94.31 94 VAL A C 1
ATOM 719 O O . VAL A 1 94 ? -4.962 3.640 -10.261 1.00 94.31 94 VAL A O 1
ATOM 722 N N . ALA A 1 95 ? -3.595 2.455 -8.927 1.00 93.38 95 ALA A N 1
ATOM 723 C CA . ALA A 1 95 ? -4.620 1.726 -8.190 1.00 93.38 95 ALA A CA 1
ATOM 724 C C . ALA A 1 95 ? -4.117 1.525 -6.763 1.00 93.38 95 ALA A C 1
ATOM 726 O O . ALA A 1 95 ? -3.252 0.683 -6.530 1.00 93.38 95 ALA A O 1
ATOM 727 N N . THR A 1 96 ? -4.582 2.341 -5.820 1.00 95.19 96 THR A N 1
ATOM 728 C CA . THR A 1 96 ? -4.044 2.355 -4.450 1.00 95.19 96 THR A CA 1
ATOM 729 C C . THR A 1 96 ? -5.145 2.258 -3.410 1.00 95.19 96 THR A C 1
ATOM 731 O O . THR A 1 96 ? -6.209 2.844 -3.600 1.00 95.19 96 THR A O 1
ATOM 734 N N . ALA A 1 97 ? -4.861 1.611 -2.283 1.00 94.69 97 ALA A N 1
ATOM 735 C CA . ALA A 1 97 ? -5.711 1.640 -1.099 1.00 94.69 97 ALA A CA 1
ATOM 736 C C . ALA A 1 97 ? -4.924 2.204 0.088 1.00 94.69 97 ALA A C 1
ATOM 738 O O . ALA A 1 97 ? -3.893 1.649 0.475 1.00 94.69 97 ALA A O 1
ATOM 739 N N . THR A 1 98 ? -5.415 3.304 0.660 1.00 97.19 98 THR A N 1
ATOM 740 C CA . THR A 1 98 ? -4.854 3.917 1.871 1.00 97.19 98 THR A CA 1
ATOM 741 C C . THR A 1 98 ? -5.705 3.552 3.076 1.00 97.19 98 THR A C 1
ATOM 743 O O . THR A 1 98 ? -6.927 3.706 3.048 1.00 97.19 98 THR A O 1
ATOM 746 N N . PHE A 1 99 ? -5.059 3.099 4.143 1.00 96.75 99 PHE A N 1
ATOM 747 C CA . PHE A 1 99 ? -5.703 2.617 5.354 1.00 96.75 99 PHE A CA 1
ATOM 748 C C . PHE A 1 99 ? -5.620 3.647 6.478 1.00 96.75 99 PHE A C 1
ATOM 750 O O . PHE A 1 99 ? -4.576 4.251 6.733 1.00 96.75 99 PHE A O 1
ATOM 757 N N . TYR A 1 100 ? -6.720 3.799 7.203 1.00 96.06 100 TYR A N 1
ATOM 758 C CA . TYR A 1 100 ? -6.836 4.688 8.349 1.00 96.06 100 TYR A CA 1
ATOM 759 C C . TYR A 1 100 ? -7.460 3.942 9.519 1.00 96.06 100 TYR A C 1
ATOM 761 O O . TYR A 1 100 ? -8.383 3.148 9.341 1.00 96.06 100 TYR A O 1
ATOM 769 N N . ALA A 1 101 ? -6.975 4.229 10.722 1.00 93.81 101 ALA A N 1
ATOM 770 C CA . ALA A 1 101 ? -7.649 3.839 11.946 1.00 93.81 101 ALA A CA 1
ATOM 771 C C . ALA A 1 101 ? -8.532 4.989 12.426 1.00 93.81 101 ALA A C 1
ATOM 773 O O . ALA A 1 101 ? -8.213 6.165 12.234 1.00 93.81 101 ALA A O 1
ATOM 774 N N . SER A 1 102 ? -9.632 4.648 13.080 1.00 89.25 102 SER A N 1
ATOM 775 C CA . SER A 1 102 ? -10.448 5.597 13.822 1.00 89.25 102 SER A CA 1
ATOM 776 C C . SER A 1 102 ? -10.875 4.973 15.138 1.00 89.25 102 SER A C 1
ATOM 778 O O . SER A 1 102 ? -11.127 3.773 15.213 1.00 89.25 102 SER A O 1
ATOM 780 N N . SER A 1 103 ? -10.942 5.790 16.178 1.00 83.62 103 SER A N 1
ATOM 781 C CA . SER A 1 103 ? -11.497 5.428 17.472 1.00 83.62 103 SER A CA 1
ATOM 782 C C . SER A 1 103 ? -12.974 5.823 17.521 1.00 83.62 103 SER A C 1
ATOM 784 O O . SER A 1 103 ? -13.355 6.935 17.149 1.00 83.62 103 SER A O 1
ATOM 786 N N . LEU A 1 104 ? -13.820 4.893 17.953 1.00 80.50 104 LEU A N 1
ATOM 787 C CA . LEU A 1 104 ? -15.259 5.086 18.083 1.00 80.50 104 LEU A CA 1
ATOM 788 C C . LEU A 1 104 ? -15.624 5.529 19.516 1.00 80.50 104 LEU A C 1
ATOM 790 O O . LEU A 1 104 ? -14.849 5.310 20.453 1.00 80.50 104 LEU A O 1
ATOM 794 N N . PRO A 1 105 ? -16.785 6.185 19.724 1.00 73.62 105 PRO A N 1
ATOM 795 C CA . PRO A 1 105 ? -17.149 6.785 21.017 1.00 73.62 105 PRO A CA 1
ATOM 796 C C . PRO A 1 105 ? -17.232 5.812 22.202 1.00 73.62 105 PRO A C 1
ATOM 798 O O . PRO A 1 105 ? -17.080 6.220 23.353 1.00 73.62 105 PRO A O 1
ATOM 801 N N . ASP A 1 106 ? -17.475 4.536 21.938 1.00 73.69 106 ASP A N 1
ATOM 802 C CA . ASP A 1 106 ? -17.524 3.419 22.887 1.00 73.69 106 ASP A CA 1
ATOM 803 C C . ASP A 1 106 ? -16.145 2.804 23.179 1.00 73.69 106 ASP A C 1
ATOM 805 O O . ASP A 1 106 ? -16.014 1.993 24.093 1.00 73.69 106 ASP A O 1
ATOM 809 N N . GLY A 1 107 ? -15.087 3.272 22.512 1.00 70.31 107 GLY A N 1
ATOM 810 C CA . GLY A 1 107 ? -13.737 2.719 22.625 1.00 70.31 107 GLY A CA 1
ATOM 811 C C . GLY A 1 107 ? -13.467 1.572 21.653 1.00 70.31 107 GLY A C 1
ATOM 812 O O . GLY A 1 107 ? -12.403 0.959 21.733 1.00 70.31 107 GLY A O 1
ATOM 813 N N . GLU A 1 108 ? -14.397 1.288 20.739 1.00 82.75 108 GLU A N 1
ATOM 814 C CA . GLU A 1 108 ? -14.133 0.411 19.603 1.00 82.75 108 GLU A CA 1
ATOM 815 C C . GLU A 1 108 ? -13.176 1.084 18.606 1.00 82.75 108 GLU A C 1
ATOM 817 O O . GLU A 1 108 ? -12.981 2.303 18.603 1.00 82.75 108 GLU A O 1
ATOM 822 N N . VAL A 1 109 ? -12.558 0.279 17.744 1.00 88.62 109 VAL A N 1
ATOM 823 C CA . VAL A 1 109 ? -11.660 0.761 16.690 1.00 88.62 109 VAL A CA 1
ATOM 824 C C . VAL A 1 109 ? -12.258 0.393 15.345 1.00 88.62 109 VAL A C 1
ATOM 826 O O . VAL A 1 109 ? -12.704 -0.731 15.142 1.00 88.62 109 VAL A O 1
ATOM 829 N N . ALA A 1 110 ? -12.254 1.331 14.409 1.00 90.94 110 ALA A N 1
ATOM 830 C CA . ALA A 1 110 ? -12.630 1.092 13.028 1.00 90.94 110 ALA A CA 1
ATOM 831 C C . ALA A 1 110 ? -11.398 1.144 12.122 1.00 90.94 110 ALA A C 1
ATOM 833 O O . ALA A 1 110 ? -10.506 1.976 12.305 1.00 90.94 110 ALA A O 1
ATOM 834 N N . LEU A 1 111 ? -11.389 0.277 11.115 1.00 93.50 111 LEU A N 1
ATOM 835 C CA . LEU A 1 111 ? -10.475 0.339 9.984 1.00 93.50 111 LEU A CA 1
ATOM 836 C C . LEU A 1 111 ? -11.224 0.907 8.782 1.00 93.50 111 LEU A C 1
ATOM 838 O O . LEU A 1 111 ? -12.281 0.403 8.407 1.00 93.50 111 LEU A O 1
ATOM 842 N N . LEU A 1 112 ? -10.654 1.927 8.159 1.00 93.62 112 LEU A N 1
ATOM 843 C CA . LEU A 1 112 ? -11.128 2.527 6.920 1.00 93.62 112 LEU A CA 1
ATOM 844 C C . LEU A 1 112 ? -10.094 2.265 5.823 1.00 93.62 112 LEU A C 1
ATOM 846 O O . LEU A 1 112 ? -8.906 2.470 6.049 1.00 93.62 112 LEU A O 1
ATOM 850 N N . ALA A 1 113 ? -10.543 1.869 4.638 1.00 94.19 113 ALA A N 1
ATOM 851 C CA . ALA A 1 113 ? -9.735 1.840 3.424 1.00 94.19 113 ALA A CA 1
ATOM 852 C C . ALA A 1 113 ? -10.326 2.818 2.403 1.00 94.19 113 ALA A C 1
ATOM 854 O O . ALA A 1 113 ? -11.539 2.829 2.188 1.00 94.19 113 ALA A O 1
ATOM 855 N N . VAL A 1 114 ? -9.479 3.642 1.787 1.00 94.56 114 VAL A N 1
ATOM 856 C CA . VAL A 1 114 ? -9.868 4.645 0.784 1.00 94.56 114 VAL A CA 1
ATOM 857 C C . VAL A 1 114 ? -9.128 4.369 -0.516 1.00 94.56 114 VAL A C 1
ATOM 859 O O . VAL A 1 114 ? -7.900 4.264 -0.520 1.00 94.56 114 VAL A O 1
ATOM 862 N N . GLY A 1 115 ? -9.879 4.264 -1.611 1.00 93.88 115 GLY A N 1
ATOM 863 C CA . GLY A 1 115 ? -9.333 4.058 -2.946 1.00 93.88 115 GLY A CA 1
ATOM 864 C C . GLY A 1 115 ? -8.745 5.345 -3.519 1.00 93.88 115 GLY A C 1
ATOM 865 O O . GLY A 1 115 ? -9.301 6.435 -3.361 1.00 93.88 115 GLY A O 1
ATOM 866 N N . GLY A 1 116 ? -7.625 5.221 -4.220 1.00 93.94 116 GLY A N 1
ATOM 867 C CA . GLY A 1 116 ? -6.929 6.321 -4.882 1.00 93.94 116 GLY A CA 1
ATOM 868 C C . GLY A 1 116 ? -6.363 5.917 -6.240 1.00 93.94 116 GLY A C 1
ATOM 869 O O . GLY A 1 116 ? -6.389 4.750 -6.626 1.00 93.94 116 GLY A O 1
ATOM 870 N N . GLY A 1 117 ? -5.834 6.903 -6.961 1.00 94.31 117 GLY A N 1
ATOM 871 C CA . GLY A 1 117 ? -5.277 6.705 -8.296 1.00 94.31 117 GLY A CA 1
ATOM 872 C C . GLY A 1 117 ? -6.291 6.906 -9.417 1.00 94.31 117 GLY A C 1
ATOM 873 O O . GLY A 1 117 ? -7.188 7.743 -9.327 1.00 94.31 117 GLY A O 1
ATOM 874 N N . THR A 1 118 ? -6.097 6.173 -10.507 1.00 93.38 118 THR A N 1
ATOM 875 C CA . THR A 1 118 ? -6.865 6.284 -11.759 1.00 93.38 118 THR A CA 1
ATOM 876 C C . THR A 1 118 ? -7.730 5.056 -12.052 1.00 93.38 118 THR A C 1
ATOM 878 O O . THR A 1 118 ? -8.592 5.122 -12.926 1.00 93.38 118 THR A O 1
ATOM 881 N N . GLY A 1 119 ? -7.537 3.965 -11.313 1.00 90.75 119 GLY A N 1
ATOM 882 C CA . GLY A 1 119 ? -8.298 2.723 -11.381 1.00 90.75 119 GLY A CA 1
ATOM 883 C C . GLY A 1 119 ? -8.530 2.125 -9.989 1.00 90.75 119 GLY A C 1
ATOM 884 O O . GLY A 1 119 ? -8.024 2.658 -8.998 1.00 90.75 119 GLY A O 1
ATOM 885 N N . PRO A 1 120 ? -9.337 1.058 -9.895 1.00 89.62 120 PRO A N 1
ATOM 886 C CA . PRO A 1 120 ? -9.654 0.435 -8.619 1.00 89.62 120 PRO A CA 1
ATOM 887 C C . PRO A 1 120 ? -8.464 -0.337 -8.049 1.00 89.62 120 PRO A C 1
ATOM 889 O O . PRO A 1 120 ? -7.724 -0.977 -8.792 1.00 89.62 120 PRO A O 1
ATOM 892 N N . ALA A 1 121 ? -8.313 -0.307 -6.726 1.00 90.44 121 ALA A N 1
ATOM 893 C CA . ALA A 1 121 ? -7.415 -1.207 -6.011 1.00 90.44 121 ALA A CA 1
ATOM 894 C C . ALA A 1 121 ? -8.159 -2.492 -5.634 1.00 90.44 121 ALA A C 1
ATOM 896 O O . ALA A 1 121 ? -9.227 -2.400 -5.029 1.00 90.44 121 ALA A O 1
ATOM 897 N N . ASP A 1 122 ? -7.577 -3.653 -5.948 1.00 90.44 122 ASP A N 1
ATOM 898 C CA . ASP A 1 122 ? -8.139 -4.966 -5.613 1.00 90.44 122 ASP A CA 1
ATOM 899 C C . ASP A 1 122 ? -7.267 -5.717 -4.597 1.00 90.44 122 ASP A C 1
ATOM 901 O O . ASP A 1 122 ? -6.106 -6.057 -4.863 1.00 90.44 122 ASP A O 1
ATOM 905 N N . PHE A 1 123 ? -7.825 -5.964 -3.413 1.00 90.12 123 PHE A N 1
ATOM 906 C CA . PHE A 1 123 ? -7.138 -6.638 -2.320 1.00 90.12 123 PHE A CA 1
ATOM 907 C C . PHE A 1 123 ? -8.095 -7.425 -1.421 1.00 90.12 123 PHE A C 1
ATOM 909 O O . PHE A 1 123 ? -9.249 -7.063 -1.223 1.00 90.12 123 PHE A O 1
ATOM 916 N N . GLN A 1 124 ? -7.596 -8.477 -0.783 1.00 90.62 124 GLN A N 1
ATOM 917 C CA . GLN A 1 124 ? -8.337 -9.291 0.175 1.00 90.62 124 GLN A CA 1
ATOM 918 C C . GLN A 1 124 ? -7.654 -9.254 1.544 1.00 90.62 124 GLN A C 1
ATOM 920 O O . GLN A 1 124 ? -6.487 -9.616 1.653 1.00 90.62 124 GLN A O 1
ATOM 925 N N . LEU A 1 125 ? -8.383 -8.887 2.603 1.00 90.44 125 LEU A N 1
ATOM 926 C CA . LEU A 1 125 ? -7.882 -9.011 3.979 1.00 90.44 125 LEU A CA 1
ATOM 927 C C . LEU A 1 125 ? -7.824 -10.475 4.425 1.00 90.44 125 LEU A C 1
ATOM 929 O O . LEU A 1 125 ? -8.738 -11.257 4.140 1.00 90.44 125 LEU A O 1
ATOM 933 N N . ASP A 1 126 ? -6.790 -10.824 5.188 1.00 90.50 126 ASP A N 1
ATOM 934 C CA . ASP A 1 126 ? -6.798 -12.041 5.992 1.00 90.50 126 ASP A CA 1
ATOM 935 C C . ASP A 1 126 ? -7.677 -11.801 7.239 1.00 90.50 126 ASP A C 1
ATOM 937 O O . ASP A 1 126 ? -7.382 -10.920 8.055 1.00 90.50 126 ASP A O 1
ATOM 941 N N . PRO A 1 127 ? -8.793 -12.541 7.396 1.00 88.94 127 PRO A N 1
ATOM 942 C CA . PRO A 1 127 ? -9.731 -12.318 8.489 1.00 88.94 127 PRO A CA 1
ATOM 943 C C . PRO A 1 127 ? -9.155 -12.625 9.873 1.00 88.94 127 PRO A C 1
ATOM 945 O O . PRO A 1 127 ? -9.761 -12.210 10.859 1.00 88.94 127 PRO A O 1
ATOM 948 N N . ASP A 1 128 ? -8.035 -13.346 9.960 1.00 89.50 128 ASP A N 1
ATOM 949 C CA . ASP A 1 128 ? -7.413 -13.751 11.223 1.00 89.50 128 ASP A CA 1
ATOM 950 C C . ASP A 1 128 ? -6.191 -12.885 11.598 1.00 89.50 128 ASP A C 1
ATOM 952 O O . ASP A 1 128 ? -5.558 -13.128 12.625 1.00 89.50 128 ASP A O 1
ATOM 956 N N . SER A 1 129 ? -5.844 -11.871 10.793 1.00 87.88 129 SER A N 1
ATOM 957 C CA . SER A 1 129 ? -4.567 -11.148 10.910 1.00 87.88 129 SER A CA 1
ATOM 958 C C . SER A 1 129 ? -4.691 -9.676 11.331 1.00 87.88 129 SER A C 1
ATOM 960 O O . SER A 1 129 ? -3.841 -8.863 10.961 1.00 87.88 129 SER A O 1
ATOM 962 N N . VAL A 1 130 ? -5.765 -9.288 12.019 1.00 91.94 130 VAL A N 1
ATOM 963 C CA . VAL A 1 130 ? -5.950 -7.895 12.451 1.00 91.94 130 VAL A CA 1
ATOM 964 C C . VAL A 1 130 ? -5.356 -7.692 13.842 1.00 91.94 130 VAL A C 1
ATOM 966 O O . VAL A 1 130 ? -5.756 -8.351 14.805 1.00 91.94 130 VAL A O 1
ATOM 969 N N . LEU A 1 131 ? -4.424 -6.749 13.953 1.00 93.38 131 LEU A N 1
ATOM 970 C CA . LEU A 1 131 ? -3.782 -6.360 15.206 1.00 93.38 131 LEU A CA 1
ATOM 971 C C . LEU A 1 131 ? -4.036 -4.878 15.475 1.00 93.38 131 LEU A C 1
ATOM 973 O O . LEU A 1 131 ? -3.942 -4.050 14.573 1.00 93.38 131 LEU A O 1
ATOM 977 N N . VAL A 1 132 ? -4.319 -4.523 16.726 1.00 92.38 132 VAL A N 1
ATOM 978 C CA . VAL A 1 132 ? -4.300 -3.125 17.170 1.00 92.38 132 VAL A CA 1
ATOM 979 C C . VAL A 1 132 ? -3.107 -2.894 18.066 1.00 92.38 132 VAL A C 1
ATOM 981 O O . VAL A 1 132 ? -2.951 -3.555 19.088 1.00 92.38 132 VAL A O 1
ATOM 984 N N . HIS A 1 133 ? -2.288 -1.932 17.675 1.00 9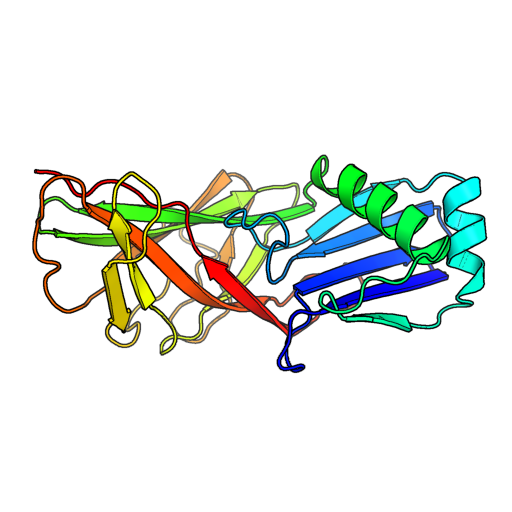2.81 133 HIS A N 1
ATOM 985 C CA . HIS A 1 133 ? -1.133 -1.462 18.412 1.00 92.81 133 HIS A CA 1
ATOM 986 C C . HIS A 1 133 ? -1.530 -0.257 19.256 1.00 92.81 133 HIS A C 1
ATOM 988 O O . HIS A 1 133 ? -2.191 0.662 18.767 1.00 92.81 133 HIS A O 1
ATOM 994 N N . LEU A 1 134 ? -1.098 -0.264 20.512 1.00 90.19 134 LEU A N 1
ATOM 995 C CA . LEU A 1 134 ? -1.219 0.850 21.438 1.00 90.19 134 LEU A CA 1
ATOM 996 C C . LEU A 1 134 ? 0.122 1.564 21.507 1.00 90.19 134 LEU A C 1
ATOM 998 O O . LEU A 1 134 ? 1.142 0.947 21.814 1.00 90.19 134 LEU A O 1
ATOM 1002 N N . GLU A 1 135 ? 0.115 2.865 21.260 1.00 90.75 135 GLU A N 1
ATOM 1003 C CA . GLU A 1 135 ? 1.314 3.695 21.272 1.00 90.75 135 GLU A CA 1
ATOM 1004 C C . GLU A 1 135 ? 1.144 4.894 22.193 1.00 90.75 135 GLU A C 1
ATOM 1006 O O . GLU A 1 135 ? 0.046 5.426 22.350 1.00 90.75 135 GLU A O 1
ATOM 1011 N N . GLN A 1 136 ? 2.242 5.353 22.784 1.00 88.25 136 GLN A N 1
ATOM 1012 C CA . GLN A 1 136 ? 2.284 6.673 23.404 1.00 88.25 136 GLN A CA 1
ATOM 1013 C C . GLN A 1 136 ? 2.388 7.765 22.336 1.00 88.25 136 GLN A C 1
ATOM 1015 O O . GLN A 1 136 ? 2.741 7.510 21.185 1.00 88.25 136 GLN A O 1
ATOM 1020 N N . ALA A 1 137 ? 2.147 9.013 22.735 1.00 80.62 137 ALA A N 1
ATOM 1021 C CA . ALA A 1 137 ? 2.286 10.178 21.860 1.00 80.62 137 ALA A CA 1
ATOM 1022 C C . ALA A 1 137 ?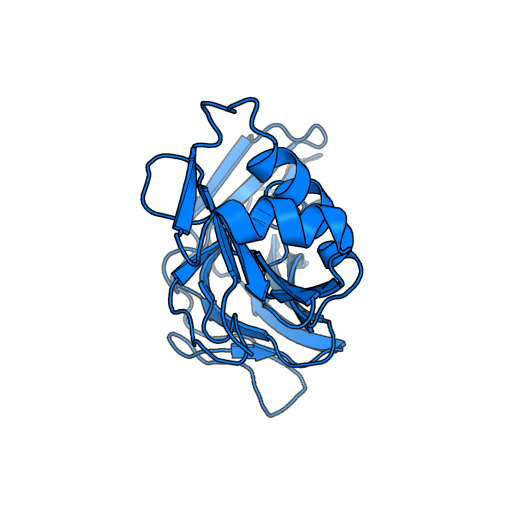 3.689 10.344 21.232 1.00 80.62 137 ALA A C 1
ATOM 1024 O O . ALA A 1 137 ? 3.822 11.036 20.224 1.00 80.62 137 ALA A O 1
ATOM 1025 N N . ASP A 1 138 ? 4.730 9.733 21.808 1.00 82.62 138 ASP A N 1
ATOM 1026 C CA . ASP A 1 138 ? 6.094 9.730 21.263 1.00 82.62 138 ASP A CA 1
ATOM 1027 C C . ASP A 1 138 ? 6.378 8.565 20.289 1.00 82.62 138 ASP A C 1
ATOM 1029 O O . ASP A 1 138 ? 7.496 8.445 19.785 1.00 82.62 138 ASP A O 1
ATOM 1033 N N . GLY A 1 139 ? 5.373 7.728 20.002 1.00 82.44 139 GLY A N 1
ATOM 1034 C CA . GLY A 1 139 ? 5.475 6.554 19.134 1.00 82.44 139 GLY A CA 1
ATOM 1035 C C . GLY A 1 139 ? 6.003 5.297 19.829 1.00 82.44 139 GLY A C 1
ATOM 1036 O O . GLY A 1 139 ? 6.245 4.290 19.166 1.00 82.44 139 GLY A O 1
ATOM 1037 N N . THR A 1 140 ? 6.203 5.320 21.150 1.00 86.88 140 THR A N 1
ATOM 1038 C CA . THR A 1 140 ? 6.593 4.121 21.901 1.00 86.88 140 THR A CA 1
ATOM 1039 C C . THR A 1 140 ? 5.430 3.135 21.954 1.00 86.88 140 THR A C 1
ATOM 1041 O O . THR A 1 140 ? 4.381 3.445 22.520 1.00 86.88 140 THR A O 1
ATOM 1044 N N . GLU A 1 141 ? 5.620 1.930 21.410 1.00 88.00 141 GLU A N 1
ATOM 1045 C CA . GLU A 1 141 ? 4.635 0.850 21.515 1.00 88.00 141 GLU A CA 1
ATOM 1046 C C . GLU A 1 141 ? 4.518 0.376 22.972 1.00 88.00 141 GLU A C 1
ATOM 1048 O O . GLU A 1 141 ? 5.496 -0.026 23.605 1.00 88.00 141 GLU A O 1
ATOM 1053 N N . VAL A 1 142 ? 3.301 0.445 23.506 1.00 87.69 142 VAL A N 1
ATOM 1054 C CA . VAL A 1 142 ? 2.950 0.047 24.877 1.00 87.69 142 VAL A CA 1
ATOM 1055 C C . VAL A 1 142 ? 2.395 -1.376 24.903 1.00 87.69 142 VAL A C 1
ATOM 1057 O O . VAL A 1 142 ? 2.538 -2.084 25.898 1.00 87.69 142 VAL A O 1
ATOM 1060 N N . GLY A 1 143 ? 1.780 -1.811 23.803 1.00 89.19 143 GLY A N 1
ATOM 1061 C CA . GLY A 1 143 ? 1.249 -3.158 23.655 1.00 89.19 143 GLY A CA 1
ATOM 1062 C C . GLY A 1 143 ? 0.527 -3.358 22.330 1.00 89.19 143 GLY A C 1
ATOM 1063 O O . GLY A 1 143 ? 0.372 -2.430 21.538 1.00 89.19 143 GLY A O 1
ATOM 1064 N N . TRP A 1 144 ? 0.064 -4.582 22.107 1.00 90.62 144 TRP A N 1
ATOM 1065 C CA . TRP A 1 144 ? -0.755 -4.936 20.956 1.00 90.62 144 TRP A CA 1
ATOM 1066 C C . TRP A 1 144 ? -1.825 -5.954 21.348 1.00 90.62 144 TRP A C 1
ATOM 1068 O O . TRP A 1 144 ? -1.639 -6.767 22.258 1.00 90.62 144 TRP A O 1
ATOM 1078 N N . HIS A 1 145 ? -2.951 -5.904 20.644 1.00 89.50 145 HIS A N 1
ATOM 1079 C CA . HIS A 1 145 ? -4.095 -6.778 20.852 1.00 89.50 145 HIS A CA 1
ATOM 1080 C C . HIS A 1 145 ? -4.503 -7.424 19.527 1.00 89.50 145 HIS A C 1
ATOM 1082 O O . HIS A 1 145 ? -4.800 -6.699 18.574 1.00 89.50 145 HIS A O 1
ATOM 1088 N N . PRO A 1 146 ? -4.548 -8.767 19.439 1.00 90.06 146 PRO A N 1
ATOM 1089 C CA . PRO A 1 146 ? -5.206 -9.418 18.320 1.00 90.06 146 PRO A CA 1
ATOM 1090 C C . PRO A 1 146 ? -6.707 -9.149 18.411 1.00 90.06 146 PRO A C 1
ATOM 1092 O O . PRO A 1 146 ? -7.316 -9.295 19.476 1.00 90.06 146 PRO A O 1
ATOM 1095 N N . MET A 1 147 ? -7.290 -8.744 17.291 1.00 89.50 147 MET A N 1
ATOM 1096 C CA . MET A 1 147 ? -8.732 -8.584 17.181 1.00 89.50 147 MET A CA 1
ATOM 1097 C C . MET A 1 147 ? -9.405 -9.935 16.953 1.00 89.50 147 MET A C 1
ATOM 1099 O O . MET A 1 147 ? -8.767 -10.926 16.590 1.00 89.50 147 MET A O 1
ATOM 1103 N N . GLN A 1 148 ? -10.711 -9.989 17.209 1.00 89.31 148 GLN A N 1
ATOM 1104 C CA . GLN A 1 148 ? -11.500 -11.153 16.830 1.00 89.31 148 GLN A CA 1
ATOM 1105 C C . GLN A 1 148 ? -11.483 -11.305 15.308 1.00 89.31 148 GLN A C 1
ATOM 1107 O O . GLN A 1 148 ? -11.318 -10.331 14.570 1.00 89.31 148 GLN A O 1
ATOM 1112 N N . ARG A 1 149 ? -11.673 -12.544 14.848 1.00 89.44 149 ARG A N 1
ATOM 1113 C CA . ARG A 1 149 ? -11.790 -12.849 13.423 1.00 89.44 149 ARG A CA 1
ATOM 1114 C C . ARG A 1 149 ? -12.825 -11.928 12.772 1.00 89.44 149 ARG A C 1
ATOM 1116 O O . ARG A 1 149 ? -13.933 -11.792 13.287 1.00 89.44 149 ARG A O 1
ATOM 1123 N N . LEU A 1 150 ? -12.495 -11.364 11.611 1.00 86.69 150 LEU A N 1
ATOM 1124 C CA . LEU A 1 150 ? -13.442 -10.555 10.846 1.00 86.69 150 LEU A CA 1
ATOM 1125 C C . LEU A 1 150 ? -14.629 -11.411 10.378 1.00 86.69 150 LEU A C 1
ATOM 1127 O O . LEU A 1 150 ? -14.470 -12.341 9.585 1.00 86.69 150 LEU A O 1
ATOM 1131 N N . GLU A 1 151 ? -15.827 -11.084 10.864 1.00 82.75 151 GLU A N 1
ATOM 1132 C CA . GLU A 1 151 ? -17.087 -11.730 10.458 1.00 82.75 151 GLU A CA 1
ATOM 1133 C C . GLU A 1 151 ? -17.764 -11.030 9.275 1.00 82.75 151 GLU A C 1
ATOM 1135 O O . GLU A 1 151 ? -18.609 -11.614 8.593 1.00 82.75 151 GLU A O 1
ATOM 1140 N N . THR A 1 152 ? -17.358 -9.792 8.991 1.00 79.00 152 THR A N 1
ATOM 1141 C CA . THR A 1 152 ? -17.847 -9.001 7.860 1.00 79.00 152 THR A CA 1
ATOM 1142 C C . THR A 1 152 ? -16.681 -8.398 7.081 1.00 79.00 152 THR A C 1
ATOM 1144 O O . THR A 1 152 ? -15.584 -8.223 7.608 1.00 79.00 152 THR A O 1
ATOM 1147 N N . GLY A 1 153 ? -16.909 -8.160 5.789 1.00 80.81 153 GLY A N 1
ATOM 1148 C CA . GLY A 1 153 ? -15.995 -7.376 4.962 1.00 80.81 153 GLY A CA 1
ATOM 1149 C C . GLY A 1 153 ? -16.263 -5.880 5.112 1.00 80.81 153 GLY A C 1
ATOM 1150 O O . GLY A 1 153 ? -17.048 -5.469 5.968 1.00 80.81 153 GLY A O 1
ATOM 1151 N N . PHE A 1 154 ? -15.641 -5.062 4.266 1.00 86.00 154 PHE A N 1
ATOM 1152 C CA . PHE A 1 154 ? -15.857 -3.619 4.321 1.00 86.00 154 PHE A CA 1
ATOM 1153 C C . PHE A 1 154 ? -17.308 -3.243 3.986 1.00 86.00 154 PHE A C 1
ATOM 1155 O O . PHE A 1 154 ? -17.925 -3.788 3.073 1.00 86.00 154 PHE A O 1
ATOM 1162 N N . VAL A 1 155 ? -17.836 -2.262 4.713 1.00 84.62 155 VAL A N 1
ATOM 1163 C CA . VAL A 1 155 ? -19.146 -1.653 4.475 1.00 84.62 155 VAL A CA 1
ATOM 1164 C C . VAL A 1 155 ? -18.949 -0.292 3.811 1.00 84.62 155 VAL A C 1
ATOM 1166 O O . VAL A 1 155 ? -18.132 0.509 4.269 1.00 84.62 155 VAL A O 1
ATOM 1169 N N . SER A 1 156 ? -19.713 -0.008 2.754 1.00 80.81 156 SER A N 1
ATOM 1170 C CA . SER A 1 156 ? -19.732 1.291 2.067 1.00 80.81 156 SER A CA 1
ATOM 1171 C C . SER A 1 156 ? -21.137 1.694 1.664 1.00 80.81 156 SER A C 1
ATOM 1173 O O . SER A 1 156 ? -21.987 0.826 1.452 1.00 80.81 156 SER A O 1
ATOM 1175 N N . PRO A 1 157 ? -21.393 3.008 1.541 1.00 74.38 157 PRO A N 1
ATOM 1176 C CA . PRO A 1 157 ? -22.582 3.506 0.862 1.00 74.38 157 PRO A CA 1
ATOM 1177 C C . PRO A 1 157 ? -22.671 3.082 -0.614 1.00 74.38 157 PRO A C 1
ATOM 1179 O O . PRO A 1 157 ? -23.770 3.103 -1.170 1.00 74.38 157 PRO A O 1
ATOM 1182 N N . GLU A 1 158 ? -21.564 2.702 -1.259 1.00 69.81 158 GLU A N 1
ATOM 1183 C CA . GLU A 1 158 ? -21.582 2.236 -2.645 1.00 69.81 158 GLU A CA 1
ATOM 1184 C C . GLU A 1 158 ? -21.965 0.743 -2.717 1.00 69.81 158 GLU A C 1
ATOM 1186 O O . GLU A 1 158 ? -21.335 -0.096 -2.075 1.00 69.81 158 GLU A O 1
ATOM 1191 N N . PRO A 1 159 ? -23.006 0.368 -3.488 1.00 52.53 159 PRO A N 1
ATOM 1192 C CA . PRO A 1 159 ? -23.541 -0.998 -3.514 1.00 52.53 159 PRO A CA 1
ATOM 1193 C C . PRO A 1 159 ? -22.648 -2.016 -4.246 1.00 52.53 159 PRO A C 1
ATOM 1195 O O . PRO A 1 159 ? -23.026 -3.182 -4.367 1.00 52.53 159 PRO A O 1
ATOM 1198 N N . GLN A 1 160 ? -21.504 -1.588 -4.782 1.00 56.09 160 GLN A N 1
ATOM 1199 C CA . GLN A 1 160 ? -20.586 -2.390 -5.587 1.00 56.09 160 GLN A CA 1
ATOM 1200 C C . GLN A 1 160 ? -19.183 -2.309 -4.978 1.00 56.09 160 GLN A C 1
ATOM 1202 O O . GLN A 1 160 ? -18.777 -1.255 -4.506 1.00 56.09 160 GLN A O 1
ATOM 1207 N N . GLY A 1 161 ? -18.448 -3.420 -5.004 1.00 55.75 161 GLY A N 1
ATOM 1208 C CA . GLY A 1 161 ? -16.988 -3.401 -4.866 1.00 55.75 161 GLY A CA 1
ATOM 1209 C C . GLY A 1 161 ? -16.417 -3.855 -3.527 1.00 55.75 161 GLY A C 1
ATOM 1210 O O . GLY A 1 161 ? -15.327 -4.404 -3.507 1.00 55.75 161 GLY A O 1
ATOM 1211 N N . LEU A 1 162 ? -17.125 -3.763 -2.403 1.00 63.69 162 LEU A N 1
ATOM 1212 C CA . LEU A 1 162 ? -16.510 -4.170 -1.137 1.00 63.69 162 LEU A CA 1
ATOM 1213 C C . LEU A 1 162 ? -16.685 -5.656 -0.849 1.00 63.69 162 LEU A C 1
ATOM 1215 O O . LEU A 1 162 ? -17.769 -6.141 -0.520 1.00 63.69 162 LEU A O 1
ATOM 1219 N N . GLY A 1 163 ? -15.580 -6.378 -1.009 1.00 59.88 163 GLY A N 1
ATOM 1220 C CA . GLY A 1 163 ? -15.453 -7.797 -0.728 1.00 59.88 163 GLY A CA 1
ATOM 1221 C C . GLY A 1 163 ? -16.012 -8.160 0.641 1.00 59.88 163 GLY A C 1
ATOM 1222 O O . GLY A 1 163 ? -15.793 -7.466 1.631 1.00 59.88 163 GLY A O 1
ATOM 1223 N N . GLY A 1 164 ? -16.751 -9.270 0.692 1.00 61.66 164 GLY A N 1
ATOM 1224 C CA . GLY A 1 164 ? -17.118 -9.924 1.947 1.00 61.66 164 GLY A CA 1
ATOM 1225 C C . GLY A 1 164 ? -15.919 -10.632 2.585 1.00 61.66 164 GLY A C 1
ATOM 1226 O O . GLY A 1 164 ? -14.842 -10.701 2.000 1.00 61.66 164 GLY A O 1
ATOM 1227 N N . VAL A 1 165 ? -16.111 -11.220 3.769 1.00 68.25 165 VAL A N 1
ATOM 1228 C CA . VAL A 1 165 ? -15.060 -12.026 4.414 1.00 68.25 165 VAL A CA 1
ATOM 1229 C C . VAL A 1 165 ? -14.543 -13.091 3.453 1.00 68.25 165 VAL A C 1
ATOM 1231 O O . VAL A 1 165 ? -15.321 -13.883 2.913 1.00 68.25 165 VAL A O 1
ATOM 1234 N N . GLY A 1 166 ? -13.227 -13.112 3.249 1.00 71.25 166 GLY A N 1
ATOM 1235 C CA . GLY A 1 166 ? -12.591 -14.064 2.345 1.00 71.25 166 GLY A CA 1
ATOM 1236 C C . GLY A 1 166 ? -12.848 -13.792 0.858 1.00 71.25 166 GLY A C 1
ATOM 1237 O O . GLY A 1 166 ? -12.750 -14.722 0.060 1.00 71.25 166 GLY A O 1
ATOM 1238 N N . ARG A 1 167 ? -13.229 -12.562 0.485 1.00 80.00 167 ARG A N 1
ATOM 1239 C CA . ARG A 1 167 ? -13.384 -12.130 -0.908 1.00 80.00 167 ARG A CA 1
ATOM 1240 C C . ARG A 1 167 ? -12.558 -10.872 -1.185 1.00 80.00 167 ARG A C 1
ATOM 1242 O O . ARG A 1 167 ? -12.437 -10.043 -0.280 1.00 80.00 167 ARG A O 1
ATOM 1249 N N . PRO A 1 168 ? -12.054 -10.711 -2.417 1.00 83.50 168 PRO A N 1
ATOM 1250 C CA . PRO A 1 168 ? -11.399 -9.482 -2.836 1.00 83.50 168 PRO A CA 1
ATOM 1251 C C . PRO A 1 168 ? -12.338 -8.278 -2.723 1.00 83.50 168 PRO A C 1
ATOM 1253 O O . PRO A 1 168 ? -13.534 -8.378 -3.021 1.00 83.50 168 PRO A O 1
ATOM 1256 N N . ALA A 1 169 ? -11.796 -7.173 -2.229 1.00 87.19 169 ALA A N 1
ATOM 1257 C CA . ALA A 1 169 ? -12.412 -5.865 -2.188 1.00 87.19 169 ALA A CA 1
ATOM 1258 C C . ALA A 1 169 ? -11.794 -4.991 -3.277 1.00 87.19 169 ALA A C 1
ATOM 1260 O O . ALA A 1 169 ? -10.594 -4.741 -3.281 1.00 87.19 169 ALA A O 1
ATOM 1261 N N . GLU A 1 170 ? -12.661 -4.493 -4.147 1.00 89.06 170 GLU A N 1
ATOM 1262 C CA . GLU A 1 170 ? -12.368 -3.551 -5.210 1.00 89.06 170 GLU A CA 1
ATOM 1263 C C . GLU A 1 170 ? -12.815 -2.152 -4.758 1.00 89.06 170 GLU A C 1
ATOM 1265 O O . GLU A 1 170 ? -14.011 -1.878 -4.622 1.00 89.06 170 GLU A O 1
ATOM 1270 N N . ILE A 1 171 ? -11.857 -1.260 -4.491 1.00 88.12 171 ILE A N 1
ATOM 1271 C CA . ILE A 1 171 ? -12.137 0.118 -4.060 1.00 88.12 171 ILE A CA 1
ATOM 1272 C C . ILE A 1 171 ? -11.725 1.087 -5.165 1.00 88.12 171 ILE A C 1
ATOM 1274 O O . ILE A 1 171 ? -10.539 1.257 -5.454 1.00 88.12 171 ILE A O 1
ATOM 1278 N N . THR A 1 172 ? -12.712 1.734 -5.783 1.00 90.69 172 THR A N 1
ATOM 1279 C CA . THR A 1 172 ? -12.502 2.740 -6.831 1.00 90.69 172 THR A CA 1
ATOM 1280 C C . THR A 1 172 ? -11.929 4.045 -6.257 1.00 90.69 172 THR A C 1
ATOM 1282 O O . THR A 1 172 ? -12.094 4.334 -5.067 1.00 90.69 172 THR A O 1
ATOM 1285 N N . PRO A 1 173 ? -11.256 4.877 -7.076 1.00 92.25 173 PRO A N 1
ATOM 1286 C CA . PRO A 1 173 ? -10.738 6.161 -6.616 1.00 92.25 173 PRO A CA 1
ATOM 1287 C C . PRO A 1 173 ? -11.830 7.056 -6.012 1.00 92.25 173 PRO A C 1
ATOM 1289 O O . PRO A 1 173 ? -12.823 7.369 -6.667 1.00 92.25 173 PRO A O 1
ATOM 1292 N N . GLY A 1 174 ? -11.625 7.496 -4.768 1.00 90.12 174 GLY A N 1
ATOM 1293 C CA . GLY A 1 174 ? -12.567 8.329 -4.014 1.00 90.12 174 GLY A CA 1
ATOM 1294 C C . GLY A 1 174 ? -13.640 7.556 -3.239 1.00 90.12 174 GLY A C 1
ATOM 1295 O O . GLY A 1 174 ? -14.257 8.139 -2.345 1.00 90.12 174 GLY A O 1
ATOM 1296 N N . ALA A 1 175 ? -13.829 6.264 -3.517 1.00 91.25 175 ALA A N 1
ATOM 1297 C CA . ALA A 1 175 ? -14.667 5.397 -2.701 1.00 91.25 175 ALA A CA 1
ATOM 1298 C C . ALA A 1 175 ? -13.934 4.983 -1.419 1.00 91.25 175 ALA A C 1
ATOM 1300 O O . ALA A 1 175 ? -12.702 5.020 -1.317 1.00 91.25 175 ALA A O 1
ATOM 1301 N N . TYR A 1 176 ? -14.708 4.567 -0.423 1.00 90.81 176 TYR A N 1
ATOM 1302 C CA . TYR A 1 176 ? -14.175 4.061 0.831 1.00 90.81 176 TYR A CA 1
ATOM 1303 C C . TYR A 1 176 ? -14.982 2.874 1.332 1.00 90.81 176 TYR A C 1
ATOM 1305 O O . TYR A 1 176 ? -16.166 2.745 1.017 1.00 90.81 176 TYR A O 1
ATOM 1313 N N . GLY A 1 177 ? -14.345 2.050 2.155 1.00 90.06 177 GLY A N 1
ATOM 1314 C CA . GLY A 1 177 ? -14.975 0.982 2.916 1.00 90.06 177 GLY A CA 1
ATOM 1315 C C . GLY A 1 177 ? -14.511 1.003 4.362 1.00 90.06 177 GLY A C 1
ATOM 1316 O O . GLY A 1 177 ? -13.340 1.271 4.626 1.00 90.06 177 GLY A O 1
ATOM 1317 N N . ALA A 1 178 ? -15.408 0.710 5.301 1.00 90.62 178 ALA A N 1
ATOM 1318 C CA . ALA A 1 178 ? -15.090 0.667 6.727 1.00 90.62 178 ALA A CA 1
ATOM 1319 C C . ALA A 1 178 ? -15.476 -0.671 7.371 1.00 90.62 178 ALA A C 1
ATOM 1321 O O . ALA A 1 178 ? -16.470 -1.286 6.989 1.00 90.62 178 ALA A O 1
ATOM 1322 N N . ILE A 1 179 ? -14.704 -1.101 8.368 1.00 89.56 179 ILE A N 1
ATOM 1323 C CA . ILE A 1 179 ? -14.990 -2.263 9.217 1.00 89.56 179 ILE A CA 1
ATOM 1324 C C . ILE A 1 179 ? -14.840 -1.825 10.671 1.00 89.56 179 ILE A C 1
ATOM 1326 O O . ILE A 1 179 ? -13.810 -1.261 11.042 1.00 89.56 179 ILE A O 1
ATOM 1330 N N . ALA A 1 180 ? -15.850 -2.096 11.496 1.00 89.19 180 ALA A N 1
ATOM 1331 C CA . ALA A 1 180 ? -15.717 -2.012 12.946 1.00 89.19 180 ALA A CA 1
ATOM 1332 C C . ALA A 1 180 ? -14.999 -3.269 13.454 1.00 89.19 180 ALA A C 1
ATOM 1334 O O . ALA A 1 180 ? -15.369 -4.389 13.095 1.00 89.19 180 ALA A O 1
ATOM 1335 N N . LEU A 1 181 ? -13.955 -3.089 14.256 1.00 88.88 181 LEU A N 1
ATOM 1336 C CA . LEU A 1 181 ? -13.134 -4.177 14.768 1.00 88.88 181 LEU A CA 1
ATOM 1337 C C . LEU A 1 181 ? -13.647 -4.603 16.141 1.00 88.88 181 LEU A C 1
ATOM 1339 O O . LEU A 1 181 ? -13.613 -3.830 17.098 1.00 88.88 181 LEU A O 1
ATOM 1343 N N . ALA A 1 182 ? -14.086 -5.855 16.240 1.00 82.38 182 ALA A N 1
ATOM 1344 C CA . ALA A 1 182 ? -14.464 -6.453 17.510 1.00 82.38 182 ALA A CA 1
ATOM 1345 C C . ALA A 1 182 ? -13.217 -6.959 18.249 1.00 82.38 182 ALA A C 1
ATOM 1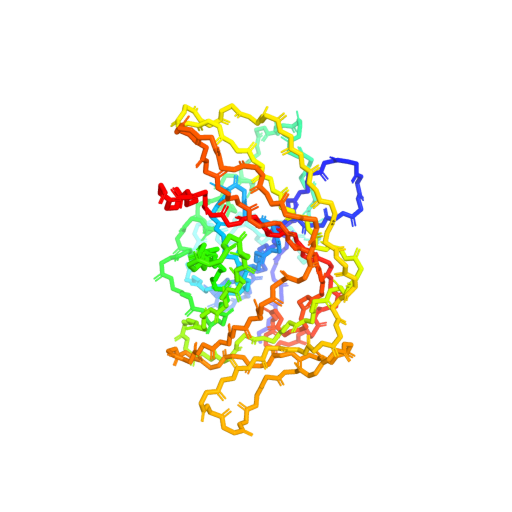347 O O . ALA A 1 182 ? -12.413 -7.718 17.701 1.00 82.38 182 ALA A O 1
ATOM 1348 N N . GLY A 1 183 ? -13.067 -6.583 19.516 1.00 75.50 183 GLY A N 1
ATOM 1349 C CA . GLY A 1 183 ? -11.899 -6.950 20.308 1.00 75.50 183 GLY A CA 1
ATOM 1350 C C . GLY A 1 183 ? -12.052 -6.687 21.798 1.00 75.50 183 GLY A C 1
ATOM 1351 O O . GLY A 1 183 ? -13.113 -6.252 22.250 1.00 75.50 183 GLY A O 1
ATOM 1352 N N . PRO A 1 184 ? -11.005 -6.981 22.588 1.00 68.50 184 PRO A N 1
ATOM 1353 C CA . PRO A 1 184 ? -10.984 -6.592 23.989 1.00 68.50 184 PRO A CA 1
ATOM 1354 C C . PRO A 1 184 ? -11.093 -5.067 24.103 1.00 68.50 184 PRO A C 1
ATOM 1356 O O . PRO A 1 184 ? -10.504 -4.341 23.303 1.00 68.50 184 PRO A O 1
ATOM 1359 N N . ALA A 1 185 ? -11.837 -4.590 25.104 1.00 69.62 185 ALA A N 1
ATOM 1360 C CA . ALA A 1 185 ? -11.934 -3.163 25.381 1.00 69.62 185 ALA A CA 1
ATOM 1361 C C . ALA A 1 185 ? -10.528 -2.587 25.594 1.00 69.62 185 ALA A C 1
ATOM 1363 O O . ALA A 1 185 ? -9.773 -3.079 26.435 1.00 69.62 185 ALA A O 1
ATOM 1364 N N . ILE A 1 186 ? -10.183 -1.560 24.822 1.00 73.56 186 ILE A N 1
ATOM 1365 C CA . ILE A 1 186 ? -8.903 -0.874 24.959 1.00 73.56 186 ILE A CA 1
ATOM 1366 C C . ILE A 1 186 ? -9.018 0.069 26.153 1.00 73.56 186 ILE A C 1
ATOM 1368 O O . ILE A 1 186 ? -9.880 0.952 26.180 1.00 73.56 186 ILE A O 1
ATOM 1372 N N . GLU A 1 187 ? -8.173 -0.133 27.164 1.00 68.75 187 GLU A N 1
ATOM 1373 C CA . GLU A 1 187 ? -8.146 0.741 28.333 1.00 68.75 187 GLU A CA 1
ATOM 1374 C C . GLU A 1 187 ? -7.780 2.163 27.900 1.00 68.75 187 GLU A C 1
ATOM 1376 O O . GLU A 1 187 ? -6.707 2.417 27.348 1.00 68.75 187 GLU A O 1
ATOM 1381 N N . ARG A 1 188 ? -8.693 3.107 28.145 1.00 67.12 188 ARG A N 1
ATOM 1382 C CA . ARG A 1 188 ? -8.453 4.521 27.861 1.00 67.12 188 ARG A CA 1
ATOM 1383 C C . ARG A 1 188 ? -7.402 5.039 28.833 1.00 67.12 188 ARG A C 1
ATOM 1385 O O . ARG A 1 188 ? -7.632 5.102 30.039 1.00 67.12 188 ARG A O 1
ATOM 1392 N N . GLY A 1 189 ? -6.246 5.401 28.294 1.00 65.62 189 GLY A N 1
ATOM 1393 C CA . GLY A 1 189 ? -5.170 6.060 29.019 1.00 65.62 189 GLY A CA 1
ATOM 1394 C C . GLY A 1 189 ? -4.865 7.407 28.382 1.00 65.62 189 GLY A C 1
ATOM 1395 O O . GLY A 1 189 ? -4.831 7.521 27.156 1.00 65.62 189 GLY A O 1
ATOM 1396 N N . GLN A 1 190 ? -4.615 8.427 29.206 1.00 67.12 190 GLN A N 1
ATOM 1397 C CA . GLN A 1 190 ? -4.155 9.718 28.697 1.00 67.12 190 GLN A CA 1
ATOM 1398 C C . GLN A 1 190 ? -2.878 9.531 27.871 1.00 67.12 190 GLN A C 1
ATOM 1400 O O . GLN A 1 190 ? -1.907 8.938 28.341 1.00 67.12 190 GLN A O 1
ATOM 1405 N N . GLY A 1 191 ? -2.883 10.055 26.646 1.00 76.88 191 GLY A N 1
ATOM 1406 C CA . GLY A 1 191 ? -1.731 9.996 25.744 1.00 76.88 191 GLY A CA 1
ATOM 1407 C C . GLY A 1 191 ? -1.551 8.671 24.999 1.00 76.88 191 GLY A C 1
ATOM 1408 O O . GLY A 1 191 ? -0.495 8.490 24.393 1.00 76.88 191 GLY A O 1
ATOM 1409 N N . ILE A 1 192 ? -2.545 7.774 25.022 1.00 85.25 192 ILE A N 1
ATOM 1410 C CA . ILE A 1 192 ? -2.549 6.549 24.213 1.00 85.25 192 ILE A CA 1
ATOM 1411 C C . ILE A 1 192 ? -3.191 6.806 22.844 1.00 85.25 192 ILE A C 1
ATOM 1413 O O . ILE A 1 192 ? -4.273 7.385 22.731 1.00 85.25 192 ILE A O 1
ATOM 1417 N N . SER A 1 193 ? -2.511 6.344 21.801 1.00 90.00 193 SER A N 1
ATOM 1418 C CA . SER A 1 193 ? -2.974 6.313 20.416 1.00 90.00 193 SER A CA 1
ATOM 1419 C C . SER A 1 193 ? -3.085 4.871 19.926 1.00 90.00 193 SER A C 1
ATOM 1421 O O . SER A 1 193 ? -2.394 3.981 20.422 1.00 90.00 193 SER A O 1
ATOM 1423 N N . VAL A 1 194 ? -3.953 4.641 18.944 1.00 90.50 194 VAL A N 1
ATOM 1424 C CA . VAL A 1 194 ? -4.187 3.334 18.329 1.00 90.50 194 VAL A CA 1
ATOM 1425 C C . VAL A 1 194 ? -3.760 3.335 16.872 1.00 90.50 194 VAL A C 1
ATOM 1427 O O . VAL A 1 194 ? -4.131 4.226 16.111 1.00 90.50 194 VAL A O 1
ATOM 1430 N N . ALA A 1 195 ? -3.015 2.314 16.469 1.00 93.56 195 ALA A N 1
ATOM 1431 C CA . ALA A 1 195 ? -2.762 1.991 15.070 1.00 93.56 195 ALA A CA 1
ATOM 1432 C C . ALA A 1 195 ? -3.309 0.595 14.774 1.00 93.56 195 ALA A C 1
ATOM 1434 O O . ALA A 1 195 ? -3.203 -0.303 15.605 1.00 93.56 195 ALA A O 1
ATOM 1435 N N . VAL A 1 196 ? -3.874 0.399 13.589 1.00 94.56 196 VAL A N 1
ATOM 1436 C CA . VAL A 1 196 ? -4.346 -0.911 13.135 1.00 94.56 196 VAL A CA 1
ATOM 1437 C C . VAL A 1 196 ? -3.325 -1.466 12.157 1.00 94.56 196 VAL A C 1
ATOM 1439 O O . VAL A 1 196 ? -2.909 -0.774 11.232 1.00 94.56 196 VAL A O 1
ATOM 1442 N N . GLU A 1 197 ? -2.933 -2.715 12.343 1.00 95.44 197 GLU A N 1
ATOM 1443 C CA . GLU A 1 197 ? -2.156 -3.479 11.381 1.00 95.44 197 GLU A CA 1
ATOM 1444 C C . GLU A 1 197 ? -3.021 -4.591 10.788 1.00 95.44 197 GLU A C 1
ATOM 1446 O O . GLU A 1 197 ? -3.716 -5.310 11.508 1.00 95.44 197 GLU A O 1
ATOM 1451 N N . VAL A 1 198 ? -2.976 -4.721 9.463 1.00 93.56 198 VAL A N 1
ATOM 1452 C CA . VAL A 1 198 ? -3.642 -5.797 8.730 1.00 93.56 198 VAL A CA 1
ATOM 1453 C C . VAL A 1 198 ? -2.702 -6.428 7.716 1.00 93.56 198 VAL A C 1
ATOM 1455 O O . VAL A 1 198 ? -1.785 -5.787 7.194 1.00 93.56 198 VAL A O 1
ATOM 1458 N N . THR A 1 199 ? -2.966 -7.695 7.415 1.00 93.25 199 THR A N 1
ATOM 1459 C CA . THR A 1 199 ? -2.332 -8.414 6.313 1.00 93.25 199 THR A CA 1
ATOM 1460 C C . THR A 1 199 ? -3.393 -8.958 5.373 1.00 93.25 199 THR A C 1
ATOM 1462 O O . THR A 1 199 ? -4.584 -8.994 5.694 1.00 93.25 199 THR A O 1
ATOM 1465 N N . GLY A 1 200 ? -2.969 -9.341 4.180 1.00 91.62 200 GLY A N 1
ATOM 1466 C CA . GLY A 1 200 ? -3.878 -9.824 3.161 1.00 91.62 200 GLY A CA 1
ATOM 1467 C C . GLY A 1 200 ? -3.153 -10.150 1.873 1.00 91.62 200 GLY A C 1
ATOM 1468 O O . GLY A 1 200 ? -1.942 -10.359 1.879 1.00 91.62 200 GLY A O 1
ATOM 1469 N N . ARG A 1 201 ? -3.894 -10.181 0.770 1.00 90.81 201 ARG A N 1
ATOM 1470 C CA . ARG A 1 201 ? -3.383 -10.383 -0.586 1.00 90.81 201 ARG A CA 1
ATOM 1471 C C . ARG A 1 201 ? -3.756 -9.207 -1.470 1.00 90.81 201 ARG A C 1
ATOM 1473 O O . ARG A 1 201 ? -4.868 -8.700 -1.373 1.00 90.81 201 ARG A O 1
ATOM 1480 N N . LEU A 1 202 ? -2.818 -8.757 -2.290 1.00 90.31 202 LEU A N 1
ATOM 1481 C CA . LEU A 1 202 ? -3.041 -7.757 -3.336 1.00 90.31 202 LEU A CA 1
ATOM 1482 C C . LEU A 1 202 ? -3.146 -8.519 -4.659 1.00 90.31 202 LEU A C 1
ATOM 1484 O O . LEU A 1 202 ? -2.225 -9.291 -4.903 1.00 90.31 202 LEU A O 1
ATOM 1488 N N . HIS A 1 203 ? -4.213 -8.331 -5.452 1.00 82.94 203 HIS A N 1
ATOM 1489 C CA . HIS A 1 203 ? -4.536 -9.175 -6.623 1.00 82.94 203 HIS A CA 1
ATOM 1490 C C . HIS A 1 203 ? -4.135 -8.567 -7.987 1.00 82.94 203 HIS A C 1
ATOM 1492 O O . HIS A 1 203 ? -3.493 -9.223 -8.811 1.00 82.94 203 HIS A O 1
ATOM 1498 N N . ASP A 1 204 ? -4.450 -7.294 -8.230 1.00 68.81 204 ASP A N 1
ATOM 1499 C CA . ASP A 1 204 ? -4.257 -6.658 -9.546 1.00 68.81 204 ASP A CA 1
ATOM 1500 C C . ASP A 1 204 ? -3.170 -5.579 -9.504 1.00 68.81 204 ASP A C 1
ATOM 1502 O O . ASP A 1 204 ? -3.407 -4.381 -9.656 1.00 68.81 204 ASP A O 1
ATOM 1506 N N . ALA A 1 205 ? -1.933 -6.017 -9.270 1.00 66.94 205 ALA A N 1
ATOM 1507 C CA . ALA A 1 205 ? -0.793 -5.116 -9.145 1.00 66.94 205 ALA A CA 1
ATOM 1508 C C . ALA A 1 205 ? -0.205 -4.643 -10.494 1.00 66.94 205 ALA A C 1
ATOM 1510 O O . ALA A 1 205 ? 0.384 -3.562 -10.549 1.00 66.94 205 ALA A O 1
ATOM 1511 N N . LEU A 1 206 ? -0.340 -5.416 -11.581 1.00 68.06 206 LEU A N 1
ATOM 1512 C CA . LEU A 1 206 ? 0.203 -5.085 -12.908 1.00 68.06 206 LEU A CA 1
ATOM 1513 C C . LEU A 1 206 ? -0.828 -5.300 -14.027 1.00 68.06 206 LEU A C 1
ATOM 1515 O O . LEU A 1 206 ? -1.570 -6.280 -13.971 1.00 68.06 206 LEU A O 1
ATOM 1519 N N . PRO A 1 207 ? -0.824 -4.472 -15.092 1.00 59.72 207 PRO A N 1
ATOM 1520 C CA . PRO A 1 207 ? -1.753 -4.611 -16.221 1.00 59.72 207 PRO A CA 1
ATOM 1521 C C . PRO A 1 207 ? -1.693 -5.963 -16.952 1.00 59.72 207 PRO A C 1
ATOM 1523 O O . PRO A 1 207 ? -2.668 -6.367 -17.585 1.00 59.72 207 PRO A O 1
ATOM 1526 N N . GLU A 1 208 ? -0.554 -6.656 -16.897 1.00 66.00 208 GLU A N 1
ATOM 1527 C CA . GLU A 1 208 ? -0.295 -7.896 -17.645 1.00 66.00 208 GLU A CA 1
ATOM 1528 C C . GLU A 1 208 ? -0.098 -9.134 -16.763 1.00 66.00 208 GLU A C 1
ATOM 1530 O O . GLU A 1 208 ? -0.038 -10.251 -17.284 1.00 66.00 208 GLU A O 1
ATOM 1535 N N . GLN A 1 209 ? 0.013 -8.959 -15.444 1.00 65.31 209 GLN A N 1
ATOM 1536 C CA . GLN A 1 209 ? 0.289 -10.037 -14.495 1.00 65.31 209 GLN A CA 1
ATOM 1537 C C . GLN A 1 209 ? -0.501 -9.811 -13.199 1.00 65.31 209 GLN A C 1
ATOM 1539 O O . GLN A 1 209 ? -0.040 -9.049 -12.344 1.00 65.31 209 GLN A O 1
ATOM 1544 N N . PRO A 1 210 ? -1.650 -10.486 -13.005 1.00 61.22 210 PRO A N 1
ATOM 1545 C CA . PRO A 1 210 ? -2.242 -10.563 -11.677 1.00 61.22 210 PRO A CA 1
ATOM 1546 C C . PRO A 1 210 ? -1.206 -11.181 -10.727 1.00 61.22 210 PRO A C 1
ATOM 1548 O O . PRO A 1 210 ? -0.626 -12.236 -11.005 1.00 61.22 210 PRO A O 1
ATOM 1551 N N . SER A 1 211 ? -0.914 -10.478 -9.639 1.00 66.81 211 SER A N 1
ATOM 1552 C CA . SER A 1 211 ? 0.002 -10.904 -8.577 1.00 66.81 211 SER A CA 1
ATOM 1553 C C . SER A 1 211 ? -0.885 -11.319 -7.417 1.00 66.81 211 SER A C 1
ATOM 1555 O O . SER A 1 211 ? -1.814 -10.600 -7.129 1.00 66.81 211 SER A O 1
ATOM 1557 N N . ASP A 1 212 ? -0.661 -12.459 -6.767 1.00 75.25 212 ASP A N 1
ATOM 1558 C CA . ASP A 1 212 ? -1.419 -12.844 -5.563 1.00 75.25 212 ASP A CA 1
ATOM 1559 C C . ASP A 1 212 ? -0.451 -12.943 -4.382 1.00 75.25 212 ASP A C 1
ATOM 1561 O O . ASP A 1 212 ? -0.173 -14.018 -3.844 1.00 75.25 212 ASP A O 1
ATOM 1565 N N . GLU A 1 213 ? 0.179 -11.811 -4.068 1.00 86.06 213 GLU A N 1
ATOM 1566 C CA . GLU A 1 213 ? 1.235 -11.717 -3.061 1.00 86.06 213 GLU A CA 1
ATOM 1567 C C . GLU A 1 213 ? 0.734 -11.045 -1.782 1.00 86.06 213 GLU A C 1
ATOM 1569 O O . GLU A 1 213 ? -0.168 -10.202 -1.797 1.00 86.06 213 GLU A O 1
ATOM 1574 N N . HIS A 1 214 ? 1.335 -11.434 -0.654 1.00 89.88 214 HIS A N 1
ATOM 1575 C CA . HIS A 1 214 ? 0.923 -10.928 0.646 1.00 89.88 214 HIS A CA 1
ATOM 1576 C C . HIS A 1 214 ? 1.315 -9.464 0.827 1.00 89.88 214 HIS A C 1
ATOM 1578 O O . HIS A 1 214 ? 2.433 -9.068 0.495 1.00 89.88 214 HIS A O 1
ATOM 1584 N N . PHE A 1 215 ? 0.413 -8.693 1.423 1.00 92.19 215 PHE A N 1
ATOM 1585 C CA . PHE A 1 215 ? 0.678 -7.334 1.871 1.00 92.19 215 PHE A CA 1
ATOM 1586 C C . PHE A 1 215 ? 0.602 -7.253 3.395 1.00 92.19 215 PHE A C 1
ATOM 1588 O O . PHE A 1 215 ? -0.064 -8.065 4.045 1.00 92.19 215 PHE A O 1
ATOM 1595 N N . ARG A 1 216 ? 1.272 -6.249 3.957 1.00 93.88 216 ARG A N 1
ATOM 1596 C CA . ARG A 1 216 ? 1.168 -5.871 5.365 1.00 93.88 216 ARG A CA 1
ATOM 1597 C C . ARG A 1 216 ? 1.152 -4.357 5.446 1.00 93.88 216 ARG A C 1
ATOM 1599 O O . ARG A 1 216 ? 2.060 -3.693 4.957 1.00 93.88 216 ARG A O 1
ATOM 1606 N N . VAL A 1 217 ? 0.131 -3.813 6.091 1.00 94.25 217 VAL A N 1
ATOM 1607 C CA . VAL A 1 217 ? -0.025 -2.368 6.242 1.00 94.25 217 VAL A CA 1
ATOM 1608 C C . VAL A 1 217 ? -0.397 -2.042 7.673 1.00 94.25 217 VAL A C 1
ATOM 1610 O O . VAL A 1 217 ? -1.216 -2.721 8.289 1.00 94.25 217 VAL A O 1
ATOM 1613 N N . ARG A 1 218 ? 0.217 -0.985 8.194 1.00 95.06 218 ARG A N 1
ATOM 1614 C CA . ARG A 1 218 ? -0.076 -0.435 9.508 1.00 95.06 218 ARG A CA 1
ATOM 1615 C C . ARG A 1 218 ? -0.503 1.014 9.348 1.00 95.06 218 ARG A C 1
ATOM 1617 O O . ARG A 1 218 ? 0.197 1.786 8.700 1.00 95.06 218 ARG A O 1
ATOM 1624 N N . THR A 1 219 ? -1.647 1.376 9.916 1.00 96.25 219 THR A N 1
ATOM 1625 C CA . THR A 1 219 ? -2.171 2.742 9.866 1.00 96.25 219 THR A CA 1
ATOM 1626 C C . THR A 1 219 ? -1.302 3.689 10.685 1.00 96.25 219 THR A C 1
ATOM 1628 O O . THR A 1 219 ? -0.627 3.283 11.633 1.00 96.25 219 THR A O 1
ATOM 1631 N N . THR A 1 220 ? -1.378 4.985 10.388 1.00 93.69 220 THR A N 1
ATOM 1632 C CA . THR A 1 220 ? -0.908 6.006 11.330 1.00 93.69 220 THR A CA 1
ATOM 1633 C C . THR A 1 220 ? -1.688 5.892 12.640 1.00 93.69 220 THR A C 1
ATOM 1635 O O . THR A 1 220 ? -2.892 5.615 12.621 1.00 93.69 220 THR A O 1
ATOM 1638 N N . ALA A 1 221 ? -1.003 6.083 13.767 1.00 91.00 221 ALA A N 1
ATOM 1639 C CA . ALA A 1 221 ? -1.646 6.061 15.067 1.00 91.00 221 ALA A CA 1
ATOM 1640 C C . ALA A 1 221 ? -2.567 7.273 15.245 1.00 91.00 221 ALA A C 1
ATOM 1642 O O . ALA A 1 221 ? -2.200 8.402 14.913 1.00 91.00 221 ALA A O 1
ATOM 1643 N N . VAL A 1 222 ? -3.763 7.033 15.777 1.00 90.25 222 VAL A N 1
ATOM 1644 C CA . VAL A 1 222 ? -4.755 8.068 16.078 1.00 90.25 222 VAL A CA 1
ATOM 1645 C C . VAL A 1 222 ? -5.042 8.105 17.578 1.00 90.25 222 VAL A C 1
ATOM 1647 O O . VAL A 1 222 ? -5.140 7.042 18.192 1.00 90.25 222 VAL A O 1
ATOM 1650 N N . PRO A 1 223 ? -5.190 9.287 18.197 1.00 85.25 223 PRO A N 1
ATOM 1651 C CA . PRO A 1 223 ? -5.510 9.377 19.617 1.00 85.25 223 PRO A CA 1
ATOM 1652 C C . PRO A 1 223 ? -6.829 8.676 19.964 1.00 85.25 223 PRO A C 1
ATOM 1654 O O . PRO A 1 223 ? -7.801 8.723 19.199 1.00 85.25 223 PRO A O 1
ATOM 1657 N N . LEU A 1 22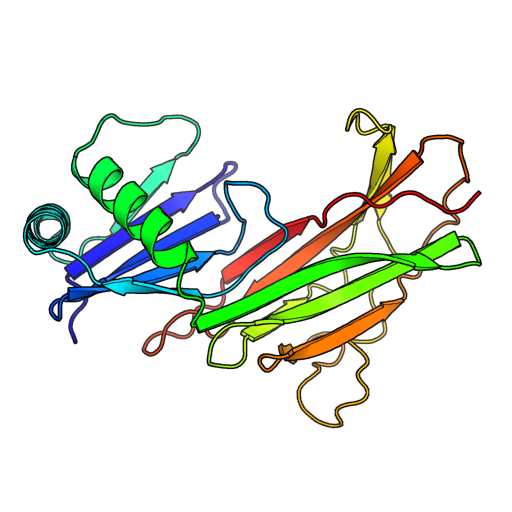4 ? -6.885 8.064 21.145 1.00 77.56 224 LEU A N 1
ATOM 1658 C CA . LEU A 1 224 ? -8.158 7.664 21.736 1.00 77.56 224 LEU A CA 1
ATOM 1659 C C . LEU A 1 224 ? -8.876 8.905 22.294 1.00 77.56 224 LEU A C 1
ATOM 1661 O O . LEU A 1 224 ? -8.217 9.761 22.888 1.00 77.56 224 LEU A O 1
ATOM 1665 N N . PRO A 1 225 ? -10.200 9.036 22.106 1.00 68.06 225 PRO A N 1
ATOM 1666 C CA . PRO A 1 225 ? -10.971 10.080 22.760 1.00 68.06 225 PRO A CA 1
ATOM 1667 C C . PRO A 1 225 ? -10.954 9.847 24.274 1.00 68.06 225 PRO A C 1
ATOM 1669 O O . PRO A 1 225 ? -11.092 8.705 24.725 1.00 68.0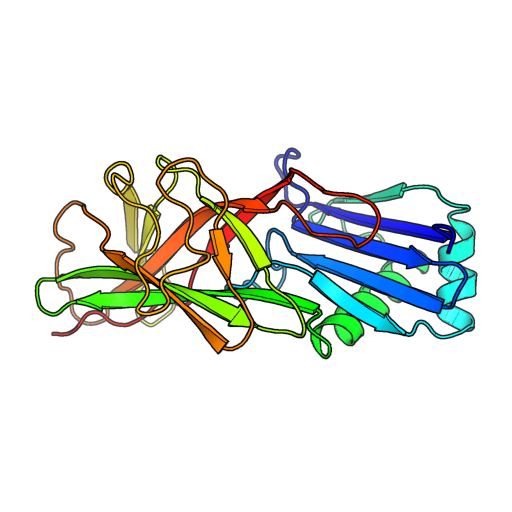6 225 PRO A O 1
ATOM 1672 N N . ASP A 1 226 ? -10.793 10.935 25.029 1.00 61.81 226 ASP A N 1
ATOM 1673 C CA . ASP A 1 226 ? -10.873 10.937 26.496 1.00 61.81 226 ASP A CA 1
ATOM 1674 C C . ASP A 1 226 ? -12.224 10.377 26.998 1.00 61.81 226 ASP A C 1
ATOM 1676 O O . ASP A 1 226 ? -13.288 10.725 26.428 1.00 61.81 226 ASP A O 1
#

Organism: Microlunatus phosphovorus (strain ATCC 700054 / DSM 10555 / JCM 9379 / NBRC 101784 / NCIMB 13414 / VKM Ac-1990 / NM-1) (NCBI:txid1032480)

pLDDT: mean 85.77, std 10.3, range [52.53, 97.19]

Radius of gyration: 18.69 Å; chains: 1; bounding box: 50×26×53 Å